Protein AF-A0A952REY8-F1 (afdb_monomer_lite)

Foldseek 3Di:
DLCQLQDPDPVSNVVVLVVLVVDDLVVLVVVLVVLLVQLVVLLVVLQVCQVVVHDNVSSLSSNLSSLLSLLSSDDPSSLVSLQVQCVDPRLSSLLSLLQSLLAPPGPSSVVSLLVQCPPPSNVLSSLNSCLSPPELVCLVVLLVSLVVDLVSVLSNLQSQLVSLLPYDQVSLAVSLVSLVVLCVPPSRNLSSLLNCLVRVLSHPCQLVVLLVQCPDLALSVLSSLLNCLRNHPDDLVVSLVSNPAQDPSVLVSLCVRLVCQLPPGDPSSVSSSVSNCVSNVPD

Radius of gyration: 22.41 Å; chains: 1; bounding box: 59×36×56 Å

pLDDT: mean 91.71, std 5.59, range [60.34, 98.0]

Sequence (283 aa):
MIDALLGEDAARRKTALDACEALADHERFTLANEIAVIARRTADALAHADEHRGPTTAHAAVLGRAALTLSMLRGEVARSTLIRIAEERSYAVKSALARALRETKTAEGRSVLVYLLSDDDAQADAIVAIGAAPWPEILPSLIEVAEADDRAARLAARPIARCGATAGAAEANAAASFLFEQLDDDAVVIAAADALVRYGAAFPGVEEQARRLVKEDNPKRMAGLCLLAATTAMDAATLRALAGPKRETDERLAHSFLRPLRADGGPKAREAAERTWRALKMA

Secondary structure (DSSP, 8-state):
-HHHHHSS-HHHHHHHHHHHTTS-HHHHHHHHHHHHHHHHHHHHHHHHHHHTT--HHHHHHHHHHHHHHHHHH-SHHHHHHHHHHHTSS-HHHHHHHHHHTTT--SHHHHHHHHHHHT-TTTHHHHHHHHHHS--GGGHHHHHHHHHH-HHHHHHHHHHHHHHHHHH-HHHHHHHHHHHHHTTS-TTTHHHHHHHHHHHGGGSTTHHHHHHHHTT-SSHHHHHHHHHHHHHS---HHHHHHHH-SPPHHHHHHHHHHHHHHHHHS-HHHHHHHHHHHHHTT--

Structure (mmCIF, N/CA/C/O backbone):
data_AF-A0A952REY8-F1
#
_entry.id   AF-A0A952REY8-F1
#
loop_
_atom_site.group_PDB
_atom_site.id
_atom_site.type_symbol
_atom_site.label_atom_id
_atom_site.label_alt_id
_atom_site.label_comp_id
_atom_site.label_asym_id
_atom_site.label_entity_id
_atom_site.label_seq_id
_atom_site.pdbx_PDB_ins_code
_atom_site.Cartn_x
_atom_site.Cartn_y
_atom_site.Cartn_z
_atom_site.occupancy
_atom_site.B_iso_or_equiv
_atom_site.auth_seq_id
_atom_site.auth_comp_id
_atom_site.auth_asym_id
_atom_site.auth_atom_id
_atom_site.pdbx_PDB_model_num
ATOM 1 N N . MET A 1 1 ? 13.712 -8.945 -28.405 1.00 88.81 1 MET A N 1
ATOM 2 C CA . MET A 1 1 ? 13.468 -8.979 -26.942 1.00 88.81 1 MET A CA 1
ATOM 3 C C . MET A 1 1 ? 12.784 -7.704 -26.462 1.00 88.81 1 MET A C 1
ATOM 5 O O . MET A 1 1 ? 11.732 -7.814 -25.849 1.00 88.81 1 MET A O 1
ATOM 9 N N . ILE A 1 2 ? 13.295 -6.517 -26.808 1.00 93.69 2 ILE A N 1
ATOM 10 C CA . ILE A 1 2 ? 12.675 -5.221 -26.466 1.00 93.69 2 ILE A CA 1
ATOM 11 C C . ILE A 1 2 ? 11.191 -5.144 -26.847 1.00 93.69 2 ILE A C 1
ATOM 13 O O . ILE A 1 2 ? 10.375 -4.825 -25.990 1.00 93.69 2 ILE A O 1
ATOM 17 N N . ASP A 1 3 ? 10.814 -5.526 -28.070 1.00 93.88 3 ASP A N 1
ATOM 18 C CA . ASP A 1 3 ? 9.404 -5.488 -28.501 1.00 93.88 3 ASP A CA 1
ATOM 19 C C . ASP A 1 3 ? 8.484 -6.365 -27.642 1.00 93.88 3 ASP A C 1
ATOM 21 O O . ASP A 1 3 ? 7.314 -6.053 -27.448 1.00 93.88 3 ASP A O 1
ATOM 25 N N . ALA A 1 4 ? 9.009 -7.469 -27.102 1.00 93.69 4 ALA A N 1
ATOM 26 C CA . ALA A 1 4 ? 8.263 -8.326 -26.187 1.00 93.69 4 ALA A CA 1
ATOM 27 C C . ALA A 1 4 ? 8.127 -7.679 -24.799 1.00 93.69 4 ALA A C 1
ATOM 29 O O . ALA A 1 4 ? 7.057 -7.741 -24.201 1.00 93.69 4 ALA A O 1
ATOM 30 N N . LEU A 1 5 ? 9.187 -7.027 -24.310 1.00 93.44 5 LEU A N 1
ATOM 31 C CA . LEU A 1 5 ? 9.208 -6.334 -23.016 1.00 93.44 5 LEU A CA 1
ATOM 32 C C . LEU A 1 5 ? 8.300 -5.097 -23.005 1.00 93.44 5 LEU A C 1
ATOM 34 O O . LEU A 1 5 ? 7.608 -4.832 -22.023 1.00 93.44 5 LEU A O 1
ATOM 38 N N . LEU A 1 6 ? 8.275 -4.354 -24.110 1.00 94.38 6 LEU A N 1
ATOM 39 C CA . LEU A 1 6 ? 7.516 -3.111 -24.248 1.00 94.38 6 LEU A CA 1
ATOM 40 C C . LEU A 1 6 ? 6.167 -3.299 -24.952 1.00 94.38 6 LEU A C 1
ATOM 42 O O . LEU A 1 6 ? 5.394 -2.349 -25.047 1.00 94.38 6 LEU A O 1
ATOM 46 N N . GLY A 1 7 ? 5.864 -4.511 -25.416 1.00 91.94 7 GLY A N 1
ATOM 47 C CA . GLY A 1 7 ? 4.613 -4.862 -26.082 1.00 91.94 7 GLY A CA 1
ATOM 48 C C . GLY A 1 7 ? 3.404 -4.884 -25.143 1.00 91.94 7 GLY A C 1
ATOM 49 O O . GLY A 1 7 ? 3.522 -4.851 -23.912 1.00 91.9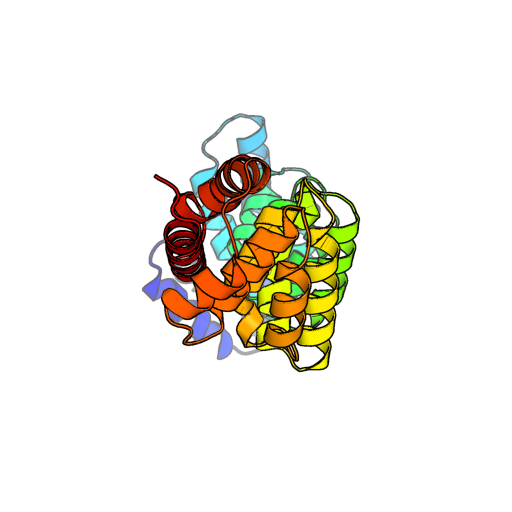4 7 GLY A O 1
ATOM 50 N N . GLU A 1 8 ? 2.202 -4.870 -25.720 1.00 91.81 8 GLU A N 1
ATOM 51 C CA . GLU A 1 8 ? 0.935 -4.867 -24.964 1.00 91.81 8 GLU A CA 1
ATOM 52 C C . GLU A 1 8 ? 0.618 -6.237 -24.358 1.00 91.81 8 GLU A C 1
ATOM 54 O O . GLU A 1 8 ? 0.107 -6.315 -23.240 1.00 91.81 8 GLU A O 1
ATOM 59 N N . ASP A 1 9 ? 1.027 -7.310 -25.037 1.00 94.44 9 ASP A N 1
ATOM 60 C CA . ASP A 1 9 ? 0.825 -8.689 -24.598 1.00 94.44 9 ASP A CA 1
ATOM 61 C C . ASP A 1 9 ? 1.519 -8.961 -23.252 1.00 94.44 9 ASP A C 1
ATOM 63 O O . ASP A 1 9 ? 2.747 -9.037 -23.145 1.00 94.44 9 ASP A O 1
ATOM 67 N N . ALA A 1 10 ? 0.706 -9.106 -22.203 1.00 90.19 10 ALA A N 1
ATOM 68 C CA . ALA A 1 10 ? 1.173 -9.331 -20.844 1.00 90.19 10 ALA A CA 1
ATOM 69 C C . ALA A 1 10 ? 1.842 -10.695 -20.648 1.00 90.19 10 ALA A C 1
ATOM 71 O O . ALA A 1 10 ? 2.800 -10.785 -19.877 1.00 90.19 10 ALA A O 1
ATOM 72 N N . ALA A 1 11 ? 1.376 -11.737 -21.342 1.00 92.62 11 ALA A N 1
ATOM 73 C CA . ALA A 1 11 ? 1.957 -13.070 -21.239 1.00 92.62 11 ALA A CA 1
ATOM 74 C C . ALA A 1 11 ? 3.344 -13.081 -21.884 1.00 92.62 11 ALA A C 1
ATOM 76 O O . ALA A 1 11 ? 4.320 -13.485 -21.251 1.00 92.62 11 ALA A O 1
ATOM 77 N N . ARG A 1 12 ? 3.451 -12.525 -23.096 1.00 94.69 12 ARG A N 1
ATOM 78 C CA . ARG A 1 12 ? 4.728 -12.401 -23.805 1.00 94.69 12 ARG A CA 1
ATOM 79 C C . ARG A 1 12 ? 5.728 -11.535 -23.040 1.00 94.69 12 ARG A C 1
ATOM 81 O O . ARG A 1 12 ? 6.907 -11.881 -22.976 1.00 94.69 12 ARG A O 1
ATOM 88 N N . ARG A 1 13 ? 5.263 -10.442 -22.429 1.00 92.94 13 ARG A N 1
ATOM 89 C CA . ARG A 1 13 ? 6.095 -9.578 -21.585 1.00 92.94 13 ARG A CA 1
ATOM 90 C C . ARG A 1 13 ? 6.604 -10.310 -20.351 1.00 92.94 13 ARG A C 1
ATOM 92 O O . ARG A 1 13 ? 7.791 -10.225 -20.067 1.00 92.94 13 ARG A O 1
ATOM 99 N N . LYS A 1 14 ? 5.743 -11.052 -19.650 1.00 90.88 14 LYS A N 1
ATOM 100 C CA . LYS A 1 14 ? 6.154 -11.858 -18.494 1.00 90.88 14 LYS A CA 1
ATOM 101 C C . LYS A 1 14 ? 7.234 -12.869 -18.884 1.00 90.88 14 LYS A C 1
ATOM 103 O O . LYS A 1 14 ? 8.287 -12.881 -18.266 1.00 90.88 14 LYS A O 1
ATOM 108 N N . THR A 1 15 ? 7.027 -13.628 -19.962 1.00 93.81 15 THR A N 1
ATOM 109 C CA . THR A 1 15 ? 8.034 -14.577 -20.464 1.00 93.81 15 THR A CA 1
ATOM 110 C C . THR A 1 15 ? 9.357 -13.892 -20.813 1.00 93.81 15 THR A C 1
ATOM 112 O O . THR A 1 15 ? 10.420 -14.433 -20.524 1.00 93.81 15 THR A O 1
ATOM 115 N N . ALA A 1 16 ? 9.315 -12.700 -21.416 1.00 93.94 16 ALA A N 1
ATOM 116 C CA . ALA A 1 16 ? 10.526 -11.942 -21.720 1.00 93.94 16 ALA A CA 1
ATOM 117 C C . ALA A 1 16 ? 11.238 -11.434 -20.454 1.00 93.94 16 ALA A C 1
ATOM 119 O O . ALA A 1 16 ? 12.462 -11.456 -20.412 1.00 93.94 16 ALA A O 1
ATOM 120 N N . LEU A 1 17 ? 10.492 -11.010 -19.428 1.00 89.81 17 LEU A N 1
ATOM 121 C CA . LEU A 1 17 ? 11.053 -10.597 -18.138 1.00 89.81 17 LEU A CA 1
ATOM 122 C C . LEU A 1 17 ? 11.696 -11.773 -17.395 1.00 89.81 17 LEU A C 1
ATOM 124 O O . LEU A 1 17 ? 12.800 -11.618 -16.883 1.00 89.81 17 LEU A O 1
ATOM 128 N N . ASP A 1 18 ? 11.054 -12.942 -17.395 1.00 90.56 18 ASP A N 1
ATOM 129 C CA . ASP A 1 18 ? 11.613 -14.163 -16.802 1.00 90.56 18 ASP A CA 1
ATOM 130 C C . ASP A 1 18 ? 12.908 -14.574 -17.536 1.00 90.56 18 ASP A C 1
ATOM 132 O O . ASP A 1 18 ? 13.903 -14.941 -16.915 1.00 90.56 18 ASP A O 1
ATOM 136 N N . ALA A 1 19 ? 12.946 -14.434 -18.868 1.00 92.44 19 ALA A N 1
ATOM 137 C CA . ALA A 1 19 ? 14.146 -14.702 -19.663 1.00 92.44 19 ALA A CA 1
ATOM 138 C C . ALA A 1 19 ? 15.305 -13.730 -19.368 1.00 92.44 19 ALA A C 1
ATOM 140 O O . ALA A 1 19 ? 16.466 -14.124 -19.483 1.00 92.44 19 ALA A O 1
ATOM 141 N N . CYS A 1 20 ? 15.021 -12.488 -18.953 1.00 89.31 20 CYS A N 1
ATOM 142 C CA . CYS A 1 20 ? 16.060 -11.527 -18.576 1.00 89.31 20 CYS A CA 1
ATOM 143 C C . CYS A 1 20 ? 16.893 -11.991 -17.373 1.00 89.31 20 CYS A C 1
ATOM 145 O O . CYS A 1 20 ? 18.053 -11.599 -17.270 1.00 89.31 20 CYS A O 1
ATOM 147 N N . GLU A 1 21 ? 16.343 -12.821 -16.479 1.00 85.56 21 GLU A N 1
ATOM 148 C CA . GLU A 1 21 ? 17.087 -13.355 -15.328 1.00 85.56 21 GLU A CA 1
ATOM 149 C C . GLU A 1 21 ? 18.187 -14.344 -15.743 1.00 85.56 21 GLU A C 1
ATOM 151 O O . GLU A 1 21 ? 19.169 -14.504 -15.020 1.00 85.56 21 GLU A O 1
ATOM 156 N N . ALA A 1 22 ? 18.051 -14.974 -16.915 1.00 89.94 22 ALA A N 1
ATOM 157 C CA . ALA A 1 22 ? 19.012 -15.940 -17.446 1.00 89.94 22 ALA A CA 1
ATOM 158 C C . ALA A 1 22 ? 20.110 -15.309 -18.326 1.00 89.94 22 ALA A C 1
ATOM 160 O O . ALA A 1 22 ? 21.019 -16.013 -18.761 1.00 89.94 22 ALA A O 1
ATOM 161 N N . LEU A 1 23 ? 20.025 -14.006 -18.612 1.00 90.88 23 LEU A N 1
ATOM 162 C CA . LEU A 1 23 ? 20.994 -13.296 -19.448 1.00 90.88 23 LEU A CA 1
ATOM 163 C C . LEU A 1 23 ? 22.334 -13.102 -18.731 1.00 90.88 23 LEU A C 1
ATOM 165 O O . LEU A 1 23 ? 22.384 -12.805 -17.531 1.00 90.88 23 LEU A O 1
ATOM 169 N N . ALA A 1 24 ? 23.424 -13.160 -19.496 1.00 92.75 24 ALA A N 1
ATOM 170 C CA . ALA A 1 24 ? 24.740 -12.803 -18.986 1.00 92.75 24 ALA A CA 1
ATOM 171 C C . ALA A 1 24 ? 24.805 -11.306 -18.628 1.00 92.75 24 ALA A C 1
ATOM 173 O O . ALA A 1 24 ? 24.099 -10.475 -19.201 1.00 92.75 24 ALA A O 1
ATOM 174 N N . ASP A 1 25 ? 25.692 -10.932 -17.704 1.00 90.06 25 ASP A N 1
ATOM 175 C CA . ASP A 1 25 ? 25.771 -9.561 -17.169 1.00 90.06 25 ASP A CA 1
ATOM 176 C C . ASP A 1 25 ? 25.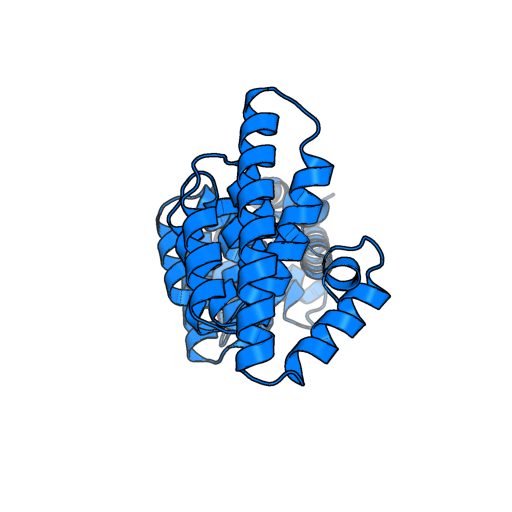953 -8.493 -18.256 1.00 90.06 25 ASP A C 1
ATOM 178 O O . ASP A 1 25 ? 25.306 -7.447 -18.222 1.00 90.06 25 ASP A O 1
ATOM 182 N N . HIS A 1 26 ? 26.788 -8.773 -19.258 1.00 91.06 26 HIS A N 1
ATOM 183 C CA . HIS A 1 26 ? 27.022 -7.859 -20.376 1.00 91.06 26 HIS A CA 1
ATOM 184 C C . HIS A 1 26 ? 25.786 -7.705 -21.281 1.00 91.06 26 HIS A C 1
ATOM 186 O O . HIS A 1 26 ? 25.525 -6.613 -21.781 1.00 91.06 26 HIS A O 1
ATOM 192 N N . GLU A 1 27 ? 24.987 -8.760 -21.458 1.00 92.50 27 GLU A N 1
ATOM 193 C CA . GLU A 1 27 ? 23.733 -8.712 -22.219 1.00 92.50 27 GLU A CA 1
ATOM 194 C C . GLU A 1 27 ? 22.662 -7.933 -21.451 1.00 92.50 27 GLU A C 1
ATOM 196 O O . GLU A 1 27 ? 21.974 -7.090 -22.031 1.00 92.50 27 GLU A O 1
ATOM 201 N N . ARG A 1 28 ? 22.567 -8.149 -20.130 1.00 91.31 28 ARG A N 1
ATOM 202 C CA . ARG A 1 28 ? 21.684 -7.369 -19.246 1.00 91.31 28 ARG A CA 1
ATOM 203 C C . ARG A 1 28 ? 22.051 -5.894 -19.257 1.00 91.31 28 ARG A C 1
ATOM 205 O O . ARG A 1 28 ? 21.162 -5.051 -19.336 1.00 91.31 28 ARG A O 1
ATOM 212 N N . PHE A 1 29 ? 23.343 -5.577 -19.226 1.00 91.50 29 PHE A N 1
ATOM 213 C CA . PHE A 1 29 ? 23.832 -4.206 -19.311 1.00 91.50 29 PHE A CA 1
ATOM 214 C C . PHE A 1 29 ? 23.467 -3.544 -20.647 1.00 91.50 29 PHE A C 1
ATOM 216 O O . PHE A 1 29 ? 22.946 -2.427 -20.657 1.00 91.50 29 PHE A O 1
ATOM 223 N N . THR A 1 30 ? 23.691 -4.225 -21.774 1.00 94.38 30 THR A N 1
ATOM 224 C CA . THR A 1 30 ? 23.310 -3.717 -23.103 1.00 94.38 30 THR A CA 1
ATOM 225 C C . THR A 1 30 ? 21.805 -3.471 -23.180 1.00 94.38 30 THR A C 1
ATOM 227 O O . THR A 1 30 ? 21.379 -2.366 -23.515 1.00 94.38 30 THR A O 1
ATOM 230 N N . LEU A 1 31 ? 20.995 -4.445 -22.758 1.00 94.94 31 LEU A N 1
ATOM 231 C CA . LEU A 1 31 ? 19.540 -4.312 -22.736 1.00 94.94 31 LEU A CA 1
ATOM 232 C C . LEU A 1 31 ? 19.076 -3.174 -21.816 1.00 94.94 31 LEU A C 1
ATOM 234 O O . LEU A 1 31 ? 18.185 -2.410 -22.181 1.00 94.94 31 LEU A O 1
ATOM 238 N N . ALA A 1 32 ? 19.691 -3.018 -20.640 1.00 94.44 32 ALA A N 1
ATOM 239 C CA . ALA A 1 32 ? 19.371 -1.936 -19.714 1.00 94.44 32 ALA A CA 1
ATOM 240 C C . ALA A 1 32 ? 19.640 -0.563 -20.337 1.00 94.44 32 ALA A C 1
ATOM 242 O O . ALA A 1 32 ? 18.818 0.336 -20.181 1.00 94.44 32 ALA A O 1
ATOM 243 N N . ASN A 1 33 ? 20.736 -0.398 -21.084 1.00 95.62 33 ASN A N 1
ATOM 244 C CA . ASN A 1 33 ? 21.025 0.848 -21.796 1.00 95.62 33 ASN A CA 1
ATOM 245 C C . ASN A 1 33 ? 19.982 1.153 -22.877 1.00 95.62 33 ASN A C 1
ATOM 247 O O . ASN A 1 33 ? 19.512 2.290 -22.974 1.00 95.62 33 ASN A O 1
ATOM 251 N N . GLU A 1 34 ? 19.587 0.152 -23.662 1.00 96.81 34 GLU A N 1
ATOM 252 C CA . GLU A 1 34 ? 18.585 0.319 -24.718 1.00 96.81 34 GLU A CA 1
ATOM 253 C C . GLU A 1 34 ? 17.212 0.685 -24.137 1.00 96.81 34 GLU A C 1
ATOM 255 O O . GLU A 1 34 ? 16.603 1.679 -24.545 1.00 96.81 34 GLU A O 1
ATOM 260 N N . ILE A 1 35 ? 16.756 -0.044 -23.112 1.00 96.94 35 ILE A N 1
ATOM 261 C CA . ILE A 1 35 ? 15.507 0.269 -22.407 1.00 96.94 35 ILE A CA 1
ATOM 262 C C . ILE A 1 35 ? 15.596 1.645 -21.735 1.00 96.94 35 ILE A C 1
ATOM 264 O O . ILE A 1 35 ? 14.626 2.399 -21.760 1.00 96.94 35 ILE A O 1
ATOM 268 N N . ALA A 1 36 ? 16.752 2.020 -21.185 1.00 96.25 36 ALA A N 1
ATOM 269 C CA . ALA A 1 36 ? 16.951 3.316 -20.549 1.00 96.25 36 ALA A CA 1
ATOM 270 C C . ALA A 1 36 ? 16.808 4.484 -21.538 1.00 96.25 36 ALA A C 1
ATOM 272 O O . ALA A 1 36 ? 16.239 5.518 -21.187 1.00 96.25 36 ALA A O 1
ATOM 273 N N . VAL A 1 37 ? 17.283 4.336 -22.779 1.00 97.25 37 VAL A N 1
ATOM 274 C CA . VAL A 1 37 ? 17.064 5.337 -23.839 1.00 97.25 37 VAL A CA 1
ATOM 275 C C . VAL A 1 37 ? 15.574 5.483 -24.148 1.00 97.25 37 VAL A C 1
ATOM 277 O O . VAL A 1 37 ? 15.085 6.608 -24.258 1.00 97.25 37 VAL A O 1
ATOM 280 N N . ILE A 1 38 ? 14.849 4.367 -24.254 1.00 97.00 38 ILE A N 1
ATOM 281 C CA . ILE A 1 38 ? 13.410 4.375 -24.543 1.00 97.00 38 ILE A CA 1
ATOM 282 C C . ILE A 1 38 ? 12.622 4.997 -23.386 1.00 97.00 38 ILE A C 1
ATOM 284 O O . ILE A 1 38 ? 11.761 5.843 -23.625 1.00 97.00 38 ILE A O 1
ATOM 288 N N . ALA A 1 39 ? 12.940 4.624 -22.144 1.00 96.81 39 ALA A N 1
ATOM 289 C CA . ALA A 1 39 ? 12.279 5.135 -20.949 1.00 96.81 39 ALA A CA 1
ATOM 290 C C . ALA A 1 39 ? 12.372 6.663 -20.873 1.00 96.81 39 ALA A C 1
ATOM 292 O O . ALA A 1 39 ? 11.352 7.323 -20.715 1.00 96.81 39 ALA A O 1
ATOM 293 N N . ARG A 1 40 ? 13.566 7.230 -21.085 1.00 97.00 40 ARG A N 1
ATOM 294 C CA . ARG A 1 40 ? 13.774 8.687 -21.055 1.00 97.00 40 ARG A CA 1
ATOM 295 C C . ARG A 1 40 ? 13.027 9.415 -22.156 1.00 97.00 40 ARG A C 1
ATOM 297 O O . ARG A 1 40 ? 12.251 10.305 -21.861 1.00 97.00 40 ARG A O 1
ATOM 304 N N . ARG A 1 41 ? 13.163 8.964 -23.408 1.00 96.62 41 ARG A N 1
ATOM 305 C CA . ARG A 1 41 ? 12.424 9.565 -24.533 1.00 96.62 41 ARG A CA 1
ATOM 306 C C . ARG A 1 41 ? 10.913 9.530 -24.312 1.00 96.62 41 ARG A C 1
ATOM 308 O O . ARG A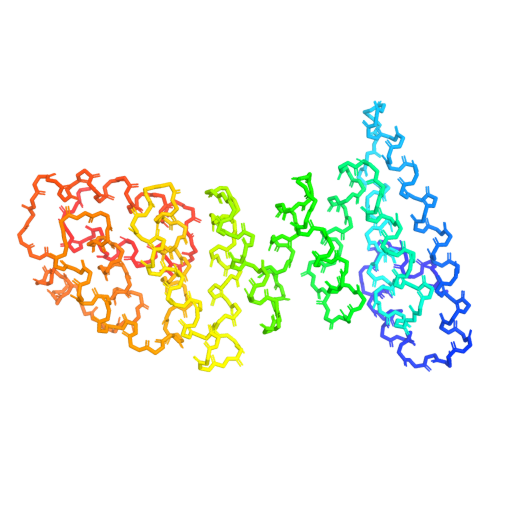 1 41 ? 10.205 10.447 -24.709 1.00 96.62 41 ARG A O 1
ATOM 315 N N . THR A 1 42 ? 10.418 8.456 -23.699 1.00 96.06 42 THR A N 1
ATOM 316 C CA . THR A 1 42 ? 8.993 8.319 -23.389 1.00 96.06 42 THR A CA 1
ATOM 317 C C . THR A 1 42 ? 8.581 9.217 -22.225 1.00 96.06 42 THR A C 1
ATOM 319 O O . THR A 1 42 ? 7.487 9.768 -22.270 1.00 96.06 42 THR A O 1
ATOM 322 N N . ALA A 1 43 ? 9.438 9.388 -21.214 1.00 95.69 43 ALA A N 1
ATOM 323 C CA . ALA A 1 43 ? 9.223 10.341 -20.130 1.00 95.69 43 ALA A CA 1
ATOM 324 C C . ALA A 1 43 ? 9.173 11.782 -20.661 1.00 95.69 43 ALA A C 1
ATOM 326 O O . ALA A 1 43 ? 8.208 12.481 -20.371 1.00 95.69 43 ALA A O 1
ATOM 327 N N . ASP A 1 44 ? 10.111 12.175 -21.528 1.00 94.81 44 ASP A N 1
ATOM 328 C CA . ASP A 1 44 ? 10.129 13.496 -22.172 1.00 94.81 44 ASP A CA 1
ATOM 329 C C . ASP A 1 44 ? 8.848 13.734 -22.990 1.00 94.81 44 ASP A C 1
ATOM 331 O O . ASP A 1 44 ? 8.196 14.771 -22.877 1.00 94.81 44 ASP A O 1
ATOM 335 N N . ALA A 1 45 ? 8.444 12.743 -23.795 1.00 93.62 45 ALA A N 1
ATOM 336 C CA . ALA A 1 45 ? 7.219 12.818 -24.589 1.00 93.62 45 ALA A CA 1
ATOM 337 C C . ALA A 1 45 ? 5.960 12.896 -23.712 1.00 93.62 45 ALA A C 1
ATOM 339 O O . ALA A 1 45 ? 5.024 13.622 -24.043 1.00 93.62 45 ALA A O 1
ATOM 340 N N . LEU A 1 46 ? 5.934 12.168 -22.592 1.00 94.00 46 LEU A N 1
ATOM 341 C CA . LEU A 1 46 ? 4.839 12.215 -21.628 1.00 94.00 46 LEU A CA 1
ATOM 342 C C . LEU A 1 46 ? 4.764 13.577 -20.936 1.00 94.00 46 LEU A C 1
ATOM 344 O O . LEU A 1 46 ? 3.673 14.131 -20.857 1.00 94.00 46 LEU A O 1
ATOM 348 N N . ALA A 1 47 ? 5.896 14.122 -20.487 1.00 92.56 47 ALA A N 1
ATOM 349 C CA . ALA A 1 47 ? 5.966 15.448 -19.884 1.00 92.56 47 ALA A CA 1
ATOM 350 C C . ALA A 1 47 ? 5.464 16.522 -20.859 1.00 92.56 47 ALA A C 1
ATOM 352 O O . ALA A 1 47 ? 4.607 17.331 -20.512 1.00 92.56 47 ALA A O 1
ATOM 353 N N . HIS A 1 48 ? 5.906 16.462 -22.117 1.00 91.56 48 HIS A N 1
ATOM 354 C CA . HIS A 1 48 ? 5.437 17.382 -23.147 1.00 91.56 48 HIS A CA 1
ATOM 355 C C . HIS A 1 48 ? 3.933 17.228 -23.431 1.00 91.56 48 HIS A C 1
ATOM 357 O O . HIS A 1 48 ? 3.217 18.220 -23.565 1.00 91.56 48 HIS A O 1
ATOM 363 N N . ALA A 1 49 ? 3.424 15.994 -23.499 1.00 89.00 49 ALA A N 1
ATOM 364 C CA . ALA A 1 49 ? 1.999 15.742 -23.701 1.00 89.00 49 ALA A CA 1
ATOM 365 C C . ALA A 1 49 ? 1.145 16.239 -22.523 1.00 89.00 49 ALA A C 1
ATOM 367 O O . ALA A 1 49 ? 0.057 16.758 -22.755 1.00 89.00 49 ALA A O 1
ATOM 368 N N . ASP A 1 50 ? 1.627 16.108 -21.287 1.00 85.50 50 ASP A N 1
ATOM 369 C CA . ASP A 1 50 ? 0.962 16.591 -20.071 1.00 85.50 50 ASP A CA 1
ATOM 370 C C . ASP A 1 50 ? 0.772 18.118 -20.110 1.00 85.50 50 ASP A C 1
ATOM 372 O O . ASP A 1 50 ? -0.347 18.616 -19.968 1.0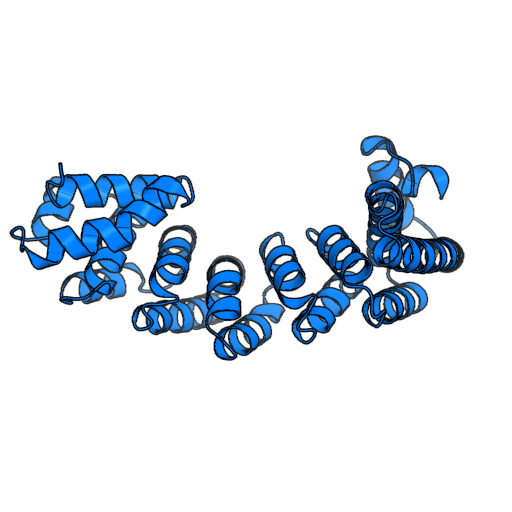0 85.50 50 ASP A O 1
ATOM 376 N N . GLU A 1 51 ? 1.830 18.856 -20.458 1.00 82.94 51 GLU A N 1
ATOM 377 C CA . GLU A 1 51 ? 1.794 20.318 -20.623 1.00 82.94 51 GLU A CA 1
ATOM 378 C C . GLU A 1 51 ? 0.793 20.775 -21.699 1.00 82.94 51 GLU A C 1
ATOM 380 O O . GLU A 1 51 ? 0.136 21.808 -21.555 1.00 82.94 51 GLU A O 1
ATOM 385 N N . HIS A 1 52 ? 0.638 19.990 -22.768 1.00 79.44 52 HIS A N 1
ATOM 386 C CA . HIS A 1 52 ? -0.178 20.341 -23.936 1.00 79.44 52 HIS A CA 1
ATOM 387 C C . HIS A 1 52 ? -1.543 19.632 -23.967 1.00 79.44 52 HIS A C 1
ATOM 389 O O . HIS A 1 52 ? -2.250 19.706 -24.973 1.00 79.44 52 HIS A O 1
ATOM 395 N N . ARG A 1 53 ? -1.935 18.947 -22.879 1.00 79.19 53 ARG A N 1
ATOM 396 C CA . ARG A 1 53 ? -3.168 18.133 -22.779 1.00 79.19 53 ARG A CA 1
ATOM 397 C C . ARG A 1 53 ? -3.322 17.097 -23.908 1.00 79.19 53 ARG A C 1
ATOM 399 O O . ARG A 1 53 ? -4.432 16.817 -24.363 1.00 79.19 53 ARG A O 1
ATOM 406 N N . GLY A 1 54 ? -2.207 16.541 -24.373 1.00 64.56 54 GLY A N 1
ATOM 407 C CA . GLY A 1 54 ? -2.152 15.465 -25.360 1.00 64.56 54 GLY A CA 1
ATOM 408 C C . GLY A 1 54 ? -2.511 14.087 -24.778 1.00 64.56 54 GLY A C 1
ATOM 409 O O . GLY A 1 54 ? -2.788 13.954 -23.585 1.00 64.56 54 GLY A O 1
ATOM 410 N N . PRO A 1 55 ? -2.511 13.022 -25.603 1.00 60.34 55 PRO A N 1
ATOM 411 C CA . PRO A 1 55 ? -2.810 11.669 -25.141 1.00 60.34 55 PRO A CA 1
ATOM 412 C C . PRO A 1 55 ? -1.678 11.114 -24.257 1.00 60.34 55 PRO A C 1
ATOM 414 O O . PRO A 1 55 ? -0.677 10.590 -24.743 1.00 60.34 55 PRO A O 1
ATOM 417 N N . THR A 1 56 ? -1.850 11.188 -22.938 1.00 78.75 56 THR A N 1
ATOM 418 C CA . THR A 1 56 ? -0.849 10.753 -21.944 1.00 78.75 56 THR A CA 1
ATOM 419 C C . THR A 1 56 ? -0.838 9.240 -21.698 1.00 78.75 56 THR A C 1
ATOM 421 O O . THR A 1 56 ? 0.171 8.686 -21.264 1.00 78.75 56 THR A O 1
ATOM 424 N N . THR A 1 57 ? -1.925 8.529 -22.010 1.00 83.12 57 THR A N 1
ATOM 425 C CA . THR A 1 57 ? -2.105 7.111 -21.642 1.00 83.12 57 THR A CA 1
ATOM 426 C C . THR A 1 57 ? -1.151 6.160 -22.366 1.00 83.12 57 THR A C 1
ATOM 428 O O . THR A 1 57 ? -0.609 5.249 -21.741 1.00 83.12 57 THR A O 1
ATOM 431 N N . ALA A 1 58 ? -0.896 6.376 -23.660 1.00 87.81 58 ALA A N 1
ATOM 432 C CA . ALA A 1 58 ? 0.009 5.532 -24.440 1.00 87.81 58 ALA A CA 1
ATOM 433 C C . ALA A 1 58 ? 1.469 5.695 -23.986 1.00 87.81 58 ALA A C 1
ATOM 435 O O . ALA A 1 58 ? 2.161 4.701 -23.743 1.00 87.81 58 ALA A O 1
ATOM 436 N N . HIS A 1 59 ? 1.919 6.941 -23.798 1.00 92.06 59 HIS A N 1
ATOM 437 C CA . HIS A 1 59 ? 3.259 7.230 -23.288 1.00 92.06 59 HIS A CA 1
ATOM 438 C C . HIS A 1 59 ? 3.437 6.706 -21.860 1.00 92.06 59 HIS A C 1
ATOM 440 O O . HIS A 1 59 ? 4.423 6.026 -21.586 1.00 92.06 59 HIS A O 1
ATOM 446 N N . ALA A 1 60 ? 2.449 6.897 -20.980 1.00 92.12 60 ALA A N 1
ATOM 447 C CA . ALA A 1 60 ? 2.475 6.338 -19.630 1.00 92.12 60 ALA A CA 1
ATOM 448 C C . ALA A 1 60 ? 2.562 4.801 -19.630 1.00 92.12 60 ALA A C 1
ATOM 450 O O . ALA A 1 60 ? 3.311 4.228 -18.841 1.00 92.12 60 ALA A O 1
ATOM 451 N N . ALA A 1 61 ? 1.861 4.114 -20.540 1.00 93.12 61 ALA A N 1
ATOM 452 C CA . ALA A 1 61 ? 1.921 2.656 -20.644 1.00 93.12 61 ALA A CA 1
ATOM 453 C C . ALA A 1 61 ? 3.290 2.149 -21.133 1.00 93.12 61 ALA A C 1
ATOM 455 O O . ALA A 1 61 ? 3.797 1.139 -20.638 1.00 93.12 61 ALA A O 1
ATOM 456 N N . VAL A 1 62 ? 3.904 2.813 -22.118 1.00 95.31 62 VAL A N 1
ATOM 457 C CA . VAL A 1 62 ? 5.263 2.469 -22.580 1.00 95.31 62 VAL A CA 1
ATOM 458 C C . VAL A 1 62 ? 6.292 2.764 -21.489 1.00 95.31 62 VAL A C 1
ATOM 460 O O . VAL A 1 62 ? 7.103 1.891 -21.180 1.00 95.31 62 VAL A O 1
ATOM 463 N N . LEU A 1 63 ? 6.208 3.936 -20.852 1.00 96.19 63 LEU A N 1
ATOM 464 C CA . LEU A 1 63 ? 7.086 4.316 -19.748 1.00 96.19 63 LEU A CA 1
ATOM 465 C C . LEU A 1 63 ? 6.978 3.313 -18.603 1.00 96.19 63 LEU A C 1
ATOM 467 O O . LEU A 1 63 ? 7.998 2.851 -18.104 1.00 96.19 63 LEU A O 1
ATOM 471 N N . GLY A 1 64 ? 5.761 2.915 -18.230 1.00 93.88 64 GLY A N 1
ATOM 472 C CA . GLY A 1 64 ? 5.566 1.968 -17.142 1.00 93.88 64 GLY A CA 1
ATOM 473 C C . GLY A 1 64 ? 6.165 0.591 -17.432 1.00 93.88 64 GLY A C 1
ATOM 474 O O . GLY A 1 64 ? 6.829 0.008 -16.577 1.00 93.88 64 GLY A O 1
ATOM 475 N N . ARG A 1 65 ? 6.028 0.090 -18.665 1.00 95.19 65 ARG A N 1
ATOM 476 C CA . ARG A 1 65 ? 6.675 -1.167 -19.083 1.00 95.19 65 ARG A CA 1
ATOM 477 C C . ARG A 1 65 ? 8.199 -1.055 -19.080 1.00 95.19 65 ARG A C 1
ATOM 479 O O . ARG A 1 65 ? 8.876 -1.969 -18.606 1.00 95.19 65 ARG A O 1
ATOM 486 N N . ALA A 1 66 ? 8.736 0.063 -19.564 1.00 96.00 66 ALA A N 1
ATOM 487 C CA . ALA A 1 66 ? 10.172 0.313 -19.564 1.00 96.00 66 ALA A CA 1
ATOM 488 C C . ALA A 1 66 ? 10.724 0.419 -18.133 1.00 96.00 66 ALA A C 1
ATOM 490 O O . ALA A 1 66 ? 11.721 -0.226 -17.818 1.00 96.00 66 ALA A O 1
ATOM 491 N N . ALA A 1 67 ? 10.047 1.149 -17.244 1.00 95.50 67 ALA A N 1
ATOM 492 C CA . ALA A 1 67 ? 10.449 1.314 -15.851 1.00 95.50 67 ALA A CA 1
ATOM 493 C C . ALA A 1 67 ? 10.432 -0.009 -15.074 1.00 95.50 67 ALA A C 1
ATOM 495 O O . ALA A 1 67 ? 11.396 -0.330 -14.376 1.00 95.50 67 ALA A O 1
ATOM 496 N N . LEU A 1 68 ? 9.379 -0.815 -15.249 1.00 92.88 68 LEU A N 1
ATOM 497 C CA . LEU A 1 68 ? 9.308 -2.150 -14.658 1.00 92.88 68 LEU A CA 1
ATOM 498 C C . LEU A 1 68 ? 10.470 -3.026 -15.144 1.00 92.88 68 LEU A C 1
ATOM 500 O O . LEU A 1 68 ? 11.156 -3.644 -14.331 1.00 92.88 68 LEU A O 1
ATOM 504 N N . THR A 1 69 ? 10.737 -3.016 -16.452 1.00 93.75 69 THR A N 1
ATOM 505 C CA . THR A 1 69 ? 11.848 -3.766 -17.054 1.00 93.75 69 THR A CA 1
ATOM 506 C C . THR A 1 69 ? 13.197 -3.324 -16.483 1.00 93.75 69 THR A C 1
ATOM 508 O O . THR A 1 69 ? 13.977 -4.168 -16.050 1.00 93.75 69 THR A O 1
ATOM 511 N N . LEU A 1 70 ? 13.463 -2.014 -16.405 1.00 95.00 70 LEU A N 1
ATOM 512 C CA . LEU A 1 70 ? 14.685 -1.480 -15.791 1.00 95.00 70 LEU A CA 1
ATOM 513 C C . LEU A 1 70 ? 14.832 -1.949 -14.343 1.00 95.00 70 LEU A C 1
ATOM 515 O O . LEU A 1 70 ? 15.906 -2.403 -13.959 1.00 95.00 70 LEU A O 1
ATOM 519 N N . SER A 1 71 ? 13.749 -1.920 -13.562 1.00 92.25 71 SER A N 1
ATOM 520 C CA . SER A 1 71 ? 13.791 -2.378 -12.172 1.00 92.25 71 SER A CA 1
ATOM 521 C C . SER A 1 71 ? 14.191 -3.854 -12.049 1.00 92.25 71 SER A C 1
ATOM 523 O O . SER A 1 71 ? 14.781 -4.234 -11.043 1.00 92.25 71 SER A O 1
ATOM 525 N N . MET A 1 72 ? 13.914 -4.681 -13.065 1.00 89.56 72 MET A N 1
ATOM 526 C CA . MET A 1 72 ? 14.232 -6.112 -13.076 1.00 89.56 72 MET A CA 1
ATOM 527 C C . MET A 1 72 ? 15.629 -6.440 -13.607 1.00 89.56 72 MET A C 1
ATOM 529 O O . MET A 1 72 ? 16.176 -7.474 -13.236 1.00 89.56 72 MET A O 1
ATOM 533 N N . LEU A 1 73 ? 16.232 -5.576 -14.429 1.00 88.06 73 LEU A N 1
ATOM 534 C CA . LEU A 1 73 ? 17.554 -5.836 -15.014 1.00 88.06 73 LEU A CA 1
ATOM 535 C C . LEU A 1 73 ? 18.715 -5.705 -14.016 1.00 88.06 73 LEU A C 1
ATOM 537 O O . LEU A 1 73 ? 19.808 -6.183 -14.317 1.00 88.06 73 LEU A O 1
ATOM 541 N N . ARG A 1 74 ? 18.457 -5.143 -12.823 1.00 75.00 74 ARG A N 1
ATOM 542 C CA . ARG A 1 74 ? 19.357 -5.104 -11.653 1.00 75.00 74 ARG A CA 1
ATOM 543 C C . ARG A 1 74 ? 20.773 -4.639 -11.997 1.00 75.00 74 ARG A C 1
ATOM 545 O O . ARG A 1 74 ? 21.709 -5.434 -12.076 1.00 75.00 74 ARG A O 1
ATOM 552 N N . GLY A 1 75 ? 20.920 -3.336 -12.221 1.00 81.56 75 GLY A N 1
ATOM 553 C CA . GLY A 1 75 ? 22.202 -2.722 -12.548 1.00 81.56 75 GLY A CA 1
ATOM 554 C C . GLY A 1 75 ? 22.204 -1.214 -12.329 1.00 81.56 75 GLY A C 1
ATOM 555 O O . GLY A 1 75 ? 21.154 -0.568 -12.300 1.00 81.56 75 GLY A O 1
ATOM 556 N N . GLU A 1 76 ? 23.402 -0.644 -12.211 1.00 86.44 76 GLU A N 1
ATOM 557 C CA . GLU A 1 76 ? 23.603 0.782 -11.926 1.00 86.44 76 GLU A CA 1
ATOM 558 C C . GLU A 1 76 ? 22.937 1.686 -12.972 1.00 86.44 76 GLU A C 1
ATOM 560 O O . GLU A 1 76 ? 22.225 2.619 -12.615 1.00 86.44 76 GLU A O 1
ATOM 565 N N . VAL A 1 77 ? 23.065 1.356 -14.264 1.00 90.25 77 VAL A N 1
ATOM 566 C CA . VAL A 1 77 ? 22.404 2.090 -15.360 1.00 90.25 77 VAL A CA 1
ATOM 567 C C . VAL A 1 77 ? 20.892 2.154 -15.164 1.00 90.25 77 VAL A C 1
ATOM 569 O O . VAL A 1 77 ? 20.274 3.193 -15.414 1.00 90.25 77 VAL A O 1
ATOM 572 N N . ALA A 1 78 ? 20.293 1.049 -14.717 1.00 89.69 78 ALA A N 1
ATOM 573 C CA . ALA A 1 78 ? 18.859 0.955 -14.526 1.00 89.69 78 ALA A CA 1
ATOM 574 C C . ALA A 1 78 ? 18.411 1.819 -13.345 1.00 89.69 78 ALA A C 1
ATOM 576 O O . ALA A 1 78 ? 17.519 2.652 -13.506 1.00 89.69 78 ALA A O 1
ATOM 577 N N . ARG A 1 79 ? 19.096 1.702 -12.198 1.00 90.81 79 ARG A N 1
ATOM 578 C CA . ARG A 1 79 ? 18.842 2.530 -11.011 1.00 90.81 79 ARG A CA 1
ATOM 579 C C . ARG A 1 79 ? 18.996 4.019 -11.320 1.00 90.81 79 ARG A C 1
ATOM 581 O O . ARG A 1 79 ? 18.062 4.780 -11.094 1.00 90.81 79 ARG A O 1
ATOM 588 N N . SER A 1 80 ? 20.133 4.424 -11.882 1.00 93.56 80 SER A N 1
ATOM 589 C CA . SER A 1 80 ? 20.427 5.828 -12.189 1.00 93.56 80 SER A CA 1
ATOM 590 C C . SER A 1 80 ? 19.460 6.408 -13.221 1.00 93.56 80 SER A C 1
ATOM 592 O O . SER A 1 80 ? 19.086 7.573 -13.137 1.00 93.56 80 SER A O 1
ATOM 594 N N . THR A 1 81 ? 18.999 5.600 -14.182 1.00 95.88 81 THR A N 1
ATOM 595 C CA . THR A 1 81 ? 17.974 6.053 -15.131 1.00 95.88 81 THR A CA 1
ATOM 596 C C . THR A 1 81 ? 16.621 6.243 -14.458 1.00 95.88 81 THR A C 1
ATOM 598 O O . THR A 1 81 ? 15.977 7.253 -14.717 1.00 95.88 81 THR A O 1
ATOM 601 N N . LEU A 1 82 ? 16.185 5.309 -13.609 1.00 96.00 82 LEU A N 1
ATOM 602 C CA . LEU A 1 82 ? 14.900 5.431 -12.921 1.00 96.00 82 LEU A CA 1
ATOM 603 C C . LEU A 1 82 ? 14.871 6.632 -11.970 1.00 96.00 82 LEU A C 1
ATOM 605 O O . LEU A 1 82 ? 13.879 7.352 -11.962 1.00 96.00 82 LEU A O 1
ATOM 609 N N . ILE A 1 83 ? 15.953 6.875 -11.221 1.00 95.56 83 ILE A N 1
ATOM 610 C CA . ILE A 1 83 ? 16.066 8.054 -10.349 1.00 95.56 83 ILE A CA 1
ATOM 611 C C . ILE A 1 83 ? 16.031 9.341 -11.170 1.00 95.56 83 ILE A C 1
ATOM 613 O O . ILE A 1 83 ? 15.249 10.227 -10.856 1.00 95.56 83 ILE A O 1
ATOM 617 N N . ARG A 1 84 ? 16.765 9.415 -12.286 1.00 95.44 84 ARG A N 1
ATOM 618 C CA . ARG A 1 84 ? 16.690 10.589 -13.163 1.00 95.44 84 ARG A CA 1
ATOM 619 C C . ARG A 1 84 ? 15.282 10.832 -13.718 1.00 95.44 84 ARG A C 1
ATOM 621 O O . ARG A 1 84 ? 14.868 11.972 -13.832 1.00 95.44 84 ARG A O 1
ATOM 628 N N . ILE A 1 85 ? 14.542 9.778 -14.068 1.00 95.81 85 ILE A N 1
ATOM 629 C CA . ILE A 1 85 ? 13.141 9.929 -14.498 1.00 95.81 85 ILE A CA 1
ATOM 630 C C . ILE A 1 85 ? 12.263 10.405 -13.328 1.00 95.81 85 ILE A C 1
ATOM 632 O O . ILE A 1 85 ? 11.318 11.152 -13.545 1.00 95.81 85 ILE A O 1
ATOM 636 N N . ALA A 1 86 ? 12.560 9.990 -12.094 1.00 94.75 86 ALA A N 1
ATOM 637 C CA . ALA A 1 86 ? 11.856 10.456 -10.901 1.00 94.75 86 ALA A CA 1
ATOM 638 C C . ALA A 1 86 ? 12.142 11.934 -10.569 1.00 94.75 86 ALA A C 1
ATOM 640 O O . ALA A 1 86 ? 11.279 12.597 -10.005 1.00 94.75 86 ALA A O 1
ATOM 641 N N . GLU A 1 87 ? 13.317 12.446 -10.950 1.00 94.88 87 GLU A N 1
ATOM 642 C CA . GLU A 1 87 ? 13.710 13.861 -10.836 1.00 94.88 87 GLU A CA 1
ATOM 643 C C . GLU A 1 87 ? 13.003 14.775 -11.859 1.00 94.88 87 GLU A C 1
ATOM 645 O O . GLU A 1 87 ? 13.074 16.002 -11.746 1.00 94.88 87 GLU A O 1
ATOM 650 N N . GLU A 1 88 ? 12.313 14.209 -12.859 1.00 90.25 88 GLU A N 1
ATOM 651 C CA . GLU A 1 88 ? 11.545 14.987 -13.834 1.00 90.25 88 GLU A CA 1
ATOM 652 C C . GLU A 1 88 ? 10.422 15.777 -13.165 1.00 90.25 88 GLU A C 1
ATOM 654 O O . GLU A 1 88 ? 9.757 15.298 -12.253 1.00 90.25 88 GLU A O 1
ATOM 659 N N . ARG A 1 89 ? 10.140 16.987 -13.658 1.00 88.50 89 ARG A N 1
ATOM 660 C CA . ARG A 1 89 ? 9.154 17.883 -13.025 1.00 88.50 89 ARG A CA 1
ATOM 661 C C . ARG A 1 89 ? 7.699 17.480 -13.258 1.00 88.50 89 ARG A C 1
ATOM 663 O O . ARG A 1 89 ? 6.833 17.887 -12.493 1.00 88.50 89 ARG A O 1
ATOM 670 N N . SER A 1 90 ? 7.408 16.726 -14.318 1.00 93.12 90 SER A N 1
ATOM 671 C CA . SER A 1 90 ? 6.026 16.394 -14.680 1.00 93.12 90 SER A CA 1
ATOM 672 C C . SER A 1 90 ? 5.415 15.393 -13.699 1.00 93.12 90 SER A C 1
ATOM 674 O O . SER A 1 90 ? 5.881 14.257 -13.568 1.00 93.12 90 SER A O 1
ATOM 676 N N . TYR A 1 91 ? 4.297 15.784 -13.082 1.00 91.00 91 TYR A N 1
ATOM 677 C CA . TYR A 1 91 ? 3.485 14.892 -12.255 1.00 91.00 91 TYR A CA 1
ATOM 678 C C . TYR A 1 91 ? 3.063 13.629 -13.024 1.00 91.00 91 TYR A C 1
ATOM 680 O O . TYR A 1 91 ? 3.125 12.529 -12.474 1.00 91.00 91 TYR A O 1
ATOM 688 N N . ALA A 1 92 ? 2.696 13.742 -14.308 1.00 92.81 92 ALA A N 1
ATOM 689 C CA . ALA A 1 92 ? 2.304 12.585 -15.114 1.00 92.81 92 ALA A CA 1
ATOM 690 C C . ALA A 1 92 ? 3.426 11.540 -15.232 1.00 92.81 92 ALA A C 1
ATOM 692 O O . ALA A 1 92 ? 3.155 10.338 -15.145 1.00 92.81 92 ALA A O 1
ATOM 693 N N . VAL A 1 93 ? 4.681 11.982 -15.376 1.00 95.19 93 VAL A N 1
ATOM 694 C CA . VAL A 1 93 ? 5.859 11.101 -15.409 1.00 95.19 93 VAL A CA 1
ATOM 695 C C . VAL A 1 93 ? 6.049 10.402 -14.066 1.00 95.19 93 VAL A C 1
ATOM 697 O O . VAL A 1 93 ? 6.104 9.169 -14.028 1.00 95.19 93 VAL A O 1
ATOM 700 N N . LYS A 1 94 ? 6.074 11.158 -12.961 1.00 95.62 94 LYS A N 1
ATOM 701 C CA . LYS A 1 94 ? 6.262 10.601 -11.612 1.00 95.62 94 LYS A CA 1
ATOM 702 C C . LYS A 1 94 ? 5.142 9.631 -11.226 1.00 95.62 94 LYS A C 1
ATOM 704 O O . LYS A 1 94 ? 5.403 8.534 -10.734 1.00 95.62 94 LYS A O 1
ATOM 709 N N . SER A 1 95 ? 3.893 9.992 -11.518 1.00 93.25 95 SER A N 1
ATOM 710 C CA . SER A 1 95 ? 2.715 9.159 -11.259 1.00 93.25 95 SER A CA 1
ATOM 711 C C . SER A 1 95 ? 2.756 7.856 -12.066 1.00 93.25 95 SER A C 1
ATOM 713 O O . SER A 1 95 ? 2.517 6.771 -11.526 1.00 93.25 95 SER A O 1
ATOM 715 N N . ALA A 1 96 ? 3.115 7.924 -13.355 1.00 94.38 96 ALA A N 1
ATOM 716 C CA . ALA A 1 96 ? 3.291 6.735 -14.188 1.00 94.38 96 ALA A CA 1
ATOM 717 C C . ALA A 1 96 ? 4.417 5.833 -13.660 1.00 94.38 96 ALA A C 1
ATOM 719 O O . ALA A 1 96 ? 4.249 4.611 -13.610 1.00 94.38 96 ALA A O 1
ATOM 720 N N . LEU A 1 97 ? 5.528 6.428 -13.218 1.00 96.12 97 LEU A N 1
ATOM 721 C CA . LEU A 1 97 ? 6.660 5.713 -12.638 1.00 96.12 97 LEU A CA 1
ATOM 722 C C . LEU A 1 97 ? 6.278 4.990 -11.337 1.00 96.12 97 LEU A C 1
ATOM 724 O O . LEU A 1 97 ? 6.487 3.781 -11.230 1.00 96.12 97 LEU A O 1
ATOM 728 N N . ALA A 1 98 ? 5.647 5.682 -10.383 1.00 96.25 98 ALA A N 1
ATOM 729 C CA . ALA A 1 98 ? 5.177 5.082 -9.133 1.00 96.25 98 ALA A CA 1
ATOM 730 C C . ALA A 1 98 ? 4.191 3.930 -9.390 1.00 96.25 98 ALA A C 1
ATOM 732 O O . ALA A 1 98 ? 4.324 2.843 -8.824 1.00 96.25 98 ALA A O 1
ATOM 733 N N . ARG A 1 99 ? 3.230 4.122 -10.306 1.00 94.12 99 ARG A N 1
ATOM 734 C CA . ARG A 1 99 ? 2.261 3.077 -10.681 1.00 94.12 99 ARG A CA 1
ATOM 735 C C . ARG A 1 99 ? 2.923 1.861 -11.309 1.00 94.12 99 ARG A C 1
ATOM 737 O O . ARG A 1 99 ? 2.524 0.741 -10.997 1.00 94.12 99 ARG A O 1
ATOM 744 N N . ALA A 1 100 ? 3.920 2.065 -12.161 1.00 94.38 100 ALA A N 1
ATOM 745 C CA . ALA A 1 100 ? 4.666 0.978 -12.783 1.00 94.38 100 ALA A CA 1
ATOM 746 C C . ALA A 1 100 ? 5.440 0.136 -11.764 1.00 94.38 100 ALA A C 1
ATOM 748 O O . ALA A 1 100 ? 5.561 -1.077 -11.921 1.00 94.38 100 ALA A O 1
ATOM 749 N N . LEU A 1 101 ? 5.933 0.779 -10.705 1.00 95.56 101 LEU A N 1
ATOM 750 C CA . LEU A 1 101 ? 6.718 0.144 -9.651 1.00 95.56 101 LEU A CA 1
ATOM 751 C C . LEU A 1 101 ? 5.869 -0.389 -8.486 1.00 95.56 101 LEU A C 1
ATOM 753 O O . LEU A 1 101 ? 6.425 -0.968 -7.560 1.00 95.56 101 LEU A O 1
ATOM 757 N N . ARG A 1 102 ? 4.535 -0.280 -8.546 1.00 93.31 102 ARG A N 1
ATOM 758 C CA . ARG A 1 102 ? 3.585 -0.724 -7.505 1.00 93.31 102 ARG A CA 1
ATOM 759 C C . ARG A 1 102 ? 3.819 -2.144 -6.981 1.00 93.31 102 ARG A C 1
ATOM 761 O O . ARG A 1 102 ? 3.595 -2.413 -5.809 1.00 93.31 102 ARG A O 1
ATOM 768 N N . GLU A 1 103 ? 4.232 -3.065 -7.841 1.00 85.88 103 GLU A N 1
ATOM 769 C CA . GLU A 1 103 ? 4.431 -4.476 -7.476 1.00 85.88 103 GLU A CA 1
ATOM 770 C C . GLU A 1 103 ? 5.908 -4.880 -7.492 1.00 85.88 103 GLU A C 1
ATOM 772 O O . GLU A 1 103 ? 6.242 -6.068 -7.514 1.00 85.88 103 GLU A O 1
ATOM 777 N N . THR A 1 104 ? 6.812 -3.896 -7.495 1.00 90.25 104 THR A N 1
ATOM 778 C CA . THR A 1 104 ? 8.241 -4.178 -7.550 1.00 90.25 104 THR A CA 1
ATOM 779 C C . THR A 1 104 ? 8.718 -4.888 -6.286 1.00 90.25 104 THR A C 1
ATOM 781 O O . THR A 1 104 ? 8.352 -4.557 -5.158 1.00 90.25 104 THR A O 1
ATOM 784 N N . LYS A 1 105 ? 9.582 -5.881 -6.486 1.00 89.44 105 LYS A N 1
ATOM 785 C CA . LYS A 1 105 ? 10.295 -6.580 -5.410 1.00 89.44 105 LYS A CA 1
ATOM 786 C C . LYS A 1 105 ? 11.796 -6.306 -5.446 1.00 89.44 105 LYS A C 1
ATOM 788 O O . LYS A 1 105 ? 12.528 -6.866 -4.637 1.00 89.44 105 LYS A O 1
ATOM 793 N N . THR A 1 106 ? 12.258 -5.488 -6.391 1.00 91.19 106 THR A N 1
ATOM 794 C CA . THR A 1 106 ? 13.684 -5.244 -6.616 1.00 91.19 106 THR A CA 1
ATOM 795 C C . THR A 1 106 ? 14.169 -4.040 -5.824 1.00 91.19 106 THR A C 1
ATOM 797 O O . THR A 1 106 ? 13.402 -3.125 -5.519 1.00 91.19 106 THR A O 1
ATOM 800 N N . ALA A 1 107 ? 15.454 -4.038 -5.473 1.00 92.06 107 ALA A N 1
ATOM 801 C CA . ALA A 1 107 ? 16.054 -2.954 -4.703 1.00 92.06 107 ALA A CA 1
ATOM 802 C C . ALA A 1 107 ? 15.999 -1.622 -5.471 1.00 92.06 107 ALA A C 1
ATOM 804 O O . ALA A 1 107 ? 15.774 -0.569 -4.878 1.00 92.06 107 ALA A O 1
ATOM 805 N N . GLU A 1 108 ? 16.140 -1.668 -6.795 1.00 91.44 108 GLU A N 1
ATOM 806 C CA . GLU A 1 108 ? 16.092 -0.511 -7.684 1.00 91.44 108 GLU A CA 1
ATOM 807 C C . GLU A 1 108 ? 14.700 0.117 -7.704 1.00 91.44 108 GLU A C 1
ATOM 809 O O . GLU A 1 108 ? 14.573 1.323 -7.504 1.00 91.44 108 GLU A O 1
ATOM 814 N N . GLY A 1 109 ? 13.650 -0.695 -7.879 1.00 93.88 109 GLY A N 1
ATOM 815 C CA . GLY A 1 109 ? 12.273 -0.205 -7.854 1.00 93.88 109 GLY A CA 1
ATOM 816 C C . GLY A 1 109 ? 11.893 0.368 -6.488 1.00 93.88 109 GLY A C 1
ATOM 817 O O . GLY A 1 109 ? 11.323 1.455 -6.409 1.00 93.88 109 GLY A O 1
ATOM 818 N N . ARG A 1 110 ? 12.280 -0.316 -5.404 1.00 95.25 110 ARG A N 1
ATOM 819 C CA . ARG A 1 110 ? 12.076 0.165 -4.028 1.00 95.25 110 ARG A CA 1
ATOM 820 C C . ARG A 1 110 ? 12.785 1.491 -3.768 1.00 95.25 110 ARG A C 1
ATOM 822 O O . ARG A 1 110 ? 12.178 2.390 -3.202 1.00 95.25 110 ARG A O 1
ATOM 829 N N . SER A 1 111 ? 14.033 1.636 -4.221 1.00 93.44 111 SER A N 1
ATOM 830 C CA . SER A 1 111 ? 14.810 2.876 -4.061 1.00 93.44 111 SER A CA 1
ATOM 831 C C . SER A 1 111 ? 14.118 4.078 -4.704 1.00 93.44 111 SER A C 1
ATOM 833 O O . SER A 1 111 ? 14.134 5.170 -4.148 1.00 93.44 111 SER A O 1
ATOM 835 N N . VAL A 1 112 ? 13.497 3.876 -5.867 1.00 95.88 112 VAL A N 1
ATOM 836 C CA . VAL A 1 112 ? 12.755 4.929 -6.574 1.00 95.88 112 VAL A CA 1
ATOM 837 C C . VAL A 1 112 ? 11.470 5.283 -5.832 1.00 95.88 112 VAL A C 1
ATOM 839 O O . VAL A 1 112 ? 11.157 6.456 -5.688 1.00 95.88 112 VAL A O 1
ATOM 842 N N . LEU A 1 113 ? 10.737 4.290 -5.319 1.00 97.00 113 LEU A N 1
ATOM 843 C CA . LEU A 1 113 ? 9.542 4.551 -4.513 1.00 97.00 113 LEU A CA 1
ATOM 844 C C . LEU A 1 113 ? 9.872 5.307 -3.219 1.00 97.00 113 LEU A C 1
ATOM 846 O O . LEU A 1 113 ? 9.129 6.212 -2.862 1.00 97.00 113 LEU A O 1
ATOM 850 N N . VAL A 1 114 ? 10.991 4.980 -2.559 1.00 96.25 114 VAL A N 1
ATOM 851 C CA . VAL A 1 114 ? 11.503 5.741 -1.403 1.00 96.25 114 VAL A CA 1
ATOM 852 C C . VAL A 1 114 ? 11.819 7.177 -1.802 1.00 96.25 114 VAL A C 1
ATOM 854 O O . VAL A 1 114 ? 11.416 8.095 -1.105 1.00 96.25 114 VAL A O 1
ATOM 857 N N . TYR A 1 115 ? 12.498 7.383 -2.932 1.00 95.62 115 TYR A N 1
ATOM 858 C CA . TYR A 1 115 ? 12.795 8.727 -3.425 1.00 95.62 115 TYR A CA 1
ATOM 859 C C . TYR A 1 115 ? 11.514 9.554 -3.641 1.00 95.62 115 TYR A C 1
ATOM 861 O O . TYR A 1 115 ? 11.430 10.695 -3.199 1.00 95.62 115 TYR A O 1
ATOM 869 N N . LEU A 1 116 ? 10.485 8.955 -4.248 1.00 96.50 116 LEU A N 1
ATOM 870 C CA . LEU A 1 116 ? 9.205 9.621 -4.512 1.00 96.50 116 LEU A CA 1
ATOM 871 C C . LEU A 1 116 ? 8.366 9.894 -3.250 1.00 96.50 116 LEU A C 1
ATOM 873 O O . LEU A 1 116 ? 7.405 10.652 -3.334 1.00 96.50 116 LEU A O 1
ATOM 877 N N . LEU A 1 117 ? 8.693 9.311 -2.090 1.00 96.19 117 LEU A N 1
ATOM 878 C CA . LEU A 1 117 ? 8.020 9.649 -0.828 1.00 96.19 117 LEU A CA 1
ATOM 879 C C . LEU A 1 117 ? 8.325 11.079 -0.363 1.00 96.19 117 LEU A C 1
ATOM 881 O O . LEU A 1 117 ? 7.505 11.678 0.330 1.00 96.19 117 LEU A O 1
ATOM 885 N N . SER A 1 118 ? 9.482 11.620 -0.743 1.00 92.75 118 SER A N 1
ATOM 886 C CA . SER A 1 118 ? 9.900 12.986 -0.406 1.00 92.75 118 SER A CA 1
ATOM 887 C C . SER A 1 118 ? 9.438 14.030 -1.429 1.00 92.75 118 SER A C 1
ATOM 889 O O . SER A 1 118 ? 9.819 15.192 -1.322 1.00 92.75 118 SER A O 1
ATOM 891 N N . ASP A 1 119 ? 8.667 13.624 -2.438 1.00 93.31 119 ASP A N 1
ATOM 892 C CA . ASP A 1 119 ? 8.204 14.487 -3.520 1.00 93.31 119 ASP A CA 1
ATOM 893 C C . ASP A 1 119 ? 6.702 14.752 -3.385 1.00 93.31 119 ASP A C 1
ATOM 895 O O . ASP A 1 119 ? 5.899 13.847 -3.599 1.00 93.31 119 ASP A O 1
ATOM 899 N N . ASP A 1 120 ? 6.311 15.982 -3.049 1.00 89.00 120 ASP A N 1
ATOM 900 C CA . ASP A 1 120 ? 4.916 16.339 -2.735 1.00 89.00 120 ASP A CA 1
ATOM 901 C C . ASP A 1 120 ? 3.913 15.970 -3.844 1.00 89.00 120 ASP A C 1
ATOM 903 O O . ASP A 1 120 ? 2.774 15.575 -3.565 1.00 89.00 120 ASP A O 1
ATOM 907 N N . ASP A 1 121 ? 4.333 16.058 -5.110 1.00 89.25 121 ASP A N 1
ATOM 908 C CA . ASP A 1 121 ? 3.477 15.736 -6.251 1.00 89.25 121 ASP A CA 1
ATOM 909 C C . ASP A 1 121 ? 3.257 14.222 -6.366 1.00 89.25 121 ASP A C 1
ATOM 911 O O . ASP A 1 121 ? 2.166 13.768 -6.714 1.00 89.25 121 ASP A O 1
ATOM 915 N N . ALA A 1 122 ? 4.281 13.420 -6.071 1.00 93.06 122 ALA A N 1
ATOM 916 C CA . ALA A 1 122 ? 4.276 11.975 -6.291 1.00 93.06 122 ALA A CA 1
ATOM 917 C C . ALA A 1 122 ? 4.060 11.134 -5.028 1.00 93.06 122 ALA A C 1
ATOM 919 O O . ALA A 1 122 ? 3.766 9.938 -5.141 1.00 93.06 122 ALA A O 1
ATOM 920 N N . GLN A 1 123 ? 4.151 11.738 -3.842 1.00 96.31 123 GLN A N 1
ATOM 921 C CA . GLN A 1 123 ? 4.124 11.055 -2.551 1.00 96.31 123 GLN A CA 1
ATOM 922 C C . GLN A 1 123 ? 2.889 10.163 -2.407 1.00 96.31 123 GLN A C 1
ATOM 924 O O . GLN A 1 123 ? 2.993 9.004 -2.008 1.00 96.31 123 GLN A O 1
ATOM 929 N N . ALA A 1 124 ? 1.711 10.651 -2.806 1.00 95.38 124 ALA A N 1
ATOM 930 C CA . ALA A 1 124 ? 0.479 9.872 -2.720 1.00 95.38 124 ALA A CA 1
ATOM 931 C C . ALA A 1 124 ? 0.511 8.604 -3.597 1.00 95.38 124 ALA A C 1
ATOM 933 O O . ALA A 1 124 ? 0.116 7.526 -3.143 1.00 95.38 124 ALA A O 1
ATOM 934 N N . ASP A 1 125 ? 0.997 8.707 -4.840 1.00 95.75 125 ASP A N 1
ATOM 935 C CA . ASP A 1 125 ? 1.135 7.547 -5.727 1.00 95.75 125 ASP A CA 1
ATOM 936 C C . ASP A 1 125 ? 2.225 6.588 -5.206 1.00 95.75 125 ASP A C 1
ATOM 938 O O . ASP A 1 125 ? 2.051 5.370 -5.304 1.00 95.75 125 ASP A O 1
ATOM 942 N N . ALA A 1 126 ? 3.298 7.107 -4.596 1.00 97.12 126 ALA A N 1
ATOM 943 C CA . ALA A 1 126 ? 4.358 6.313 -3.973 1.00 97.12 126 ALA A CA 1
ATOM 944 C C . ALA A 1 126 ? 3.854 5.523 -2.754 1.00 97.12 126 ALA A C 1
ATOM 946 O O . ALA A 1 126 ? 4.057 4.310 -2.693 1.00 97.12 126 ALA A O 1
ATOM 947 N N . ILE A 1 127 ? 3.117 6.155 -1.834 1.00 97.56 127 ILE A N 1
ATOM 948 C CA . ILE A 1 127 ? 2.496 5.485 -0.678 1.00 97.56 127 ILE A CA 1
ATOM 949 C C . ILE A 1 127 ? 1.571 4.352 -1.145 1.00 97.56 127 ILE A C 1
ATOM 951 O O . ILE A 1 127 ? 1.631 3.229 -0.633 1.00 97.56 127 ILE A O 1
ATOM 955 N N . VAL A 1 128 ? 0.731 4.617 -2.153 1.00 94.69 128 VAL A N 1
ATOM 956 C CA . VAL A 1 128 ? -0.176 3.609 -2.725 1.00 94.69 128 VAL A CA 1
ATOM 957 C C . VAL A 1 128 ? 0.602 2.470 -3.386 1.00 94.69 128 VAL A C 1
ATOM 959 O O . VAL A 1 128 ? 0.231 1.304 -3.227 1.00 94.69 128 VAL A O 1
ATOM 962 N N . ALA A 1 129 ? 1.669 2.789 -4.122 1.00 95.75 129 ALA A N 1
ATOM 963 C CA . ALA A 1 129 ? 2.542 1.808 -4.752 1.00 95.75 129 ALA A CA 1
ATOM 964 C C . ALA A 1 129 ? 3.199 0.894 -3.707 1.00 95.75 129 ALA A C 1
ATOM 966 O O . ALA A 1 129 ? 3.044 -0.323 -3.779 1.00 95.75 129 ALA A O 1
ATOM 967 N N . ILE A 1 130 ? 3.823 1.472 -2.680 1.00 96.31 130 ILE A N 1
ATOM 968 C CA . ILE A 1 130 ? 4.433 0.741 -1.561 1.00 96.31 130 ILE A CA 1
ATOM 969 C C . ILE A 1 130 ? 3.398 -0.147 -0.863 1.00 96.31 130 ILE A C 1
ATOM 971 O O . ILE A 1 130 ? 3.655 -1.317 -0.594 1.00 96.31 130 ILE A O 1
ATOM 975 N N . GLY A 1 131 ? 2.189 0.366 -0.624 1.00 93.38 131 GLY A N 1
ATOM 976 C CA . GLY A 1 131 ? 1.110 -0.389 0.012 1.00 93.38 131 GLY A CA 1
ATOM 977 C C . GLY A 1 131 ? 0.667 -1.645 -0.740 1.00 93.38 131 GLY A C 1
ATOM 978 O O . GLY A 1 131 ? 0.107 -2.558 -0.122 1.00 93.38 131 GLY A O 1
ATOM 979 N N . ALA A 1 132 ? 0.896 -1.723 -2.054 1.00 92.38 132 ALA A N 1
ATOM 980 C CA . ALA A 1 132 ? 0.539 -2.886 -2.861 1.00 92.38 132 ALA A CA 1
ATOM 981 C C . ALA A 1 132 ? 1.528 -4.053 -2.695 1.00 92.38 132 ALA A C 1
ATOM 983 O O . ALA A 1 132 ? 1.092 -5.211 -2.700 1.00 92.38 132 ALA A O 1
ATOM 984 N N . ALA A 1 133 ? 2.805 -3.761 -2.453 1.00 90.88 133 ALA A N 1
ATOM 985 C CA . ALA A 1 133 ? 3.849 -4.743 -2.181 1.00 90.88 133 ALA A CA 1
ATOM 986 C C . ALA A 1 133 ? 4.835 -4.211 -1.121 1.00 90.88 133 ALA A C 1
ATOM 988 O O . ALA A 1 133 ? 5.976 -3.899 -1.461 1.00 90.88 133 ALA A O 1
ATOM 989 N N . PRO A 1 134 ? 4.419 -4.095 0.156 1.00 90.00 134 PRO A N 1
ATOM 990 C CA . PRO A 1 134 ? 5.269 -3.516 1.189 1.00 90.00 134 PRO A CA 1
ATOM 991 C C . PRO A 1 134 ? 6.468 -4.418 1.483 1.00 90.00 134 PRO A C 1
ATOM 993 O O . PRO A 1 134 ? 6.422 -5.634 1.275 1.00 90.00 134 PRO A O 1
ATOM 996 N N . TRP A 1 135 ? 7.532 -3.816 2.000 1.00 93.25 135 TRP A N 1
ATOM 997 C CA . TRP A 1 135 ? 8.710 -4.515 2.500 1.00 93.25 135 TRP A CA 1
ATOM 998 C C . TRP A 1 135 ? 9.053 -4.006 3.901 1.00 93.25 135 TRP A C 1
ATOM 1000 O O . TRP A 1 135 ? 8.879 -2.812 4.136 1.00 93.25 135 TRP A O 1
ATOM 1010 N N . PRO A 1 136 ? 9.510 -4.871 4.822 1.00 91.12 136 PRO A N 1
ATOM 1011 C CA . PRO A 1 136 ? 9.718 -4.516 6.229 1.00 91.12 136 PRO A CA 1
ATOM 1012 C C . PRO A 1 136 ? 10.473 -3.201 6.446 1.00 91.12 136 PRO A C 1
ATOM 1014 O O . PRO A 1 136 ? 10.058 -2.355 7.235 1.00 91.12 136 PRO A O 1
ATOM 1017 N N . GLU A 1 137 ? 11.539 -2.990 5.678 1.00 93.62 137 GLU A N 1
ATOM 1018 C CA . GLU A 1 137 ? 12.469 -1.877 5.854 1.00 93.62 137 GLU A CA 1
ATOM 1019 C C . GLU A 1 137 ? 11.857 -0.508 5.505 1.00 93.62 137 GLU A C 1
ATOM 1021 O O . GLU A 1 137 ? 12.437 0.514 5.856 1.00 93.62 137 GLU A O 1
ATOM 1026 N N . ILE A 1 138 ? 10.696 -0.458 4.832 1.00 95.75 138 ILE A N 1
ATOM 1027 C CA . ILE A 1 138 ? 10.017 0.806 4.488 1.00 95.75 138 ILE A CA 1
ATOM 1028 C C . ILE A 1 138 ? 9.214 1.398 5.643 1.00 95.75 138 ILE A C 1
ATOM 1030 O O . ILE A 1 138 ? 8.795 2.551 5.564 1.00 95.75 138 ILE A O 1
ATOM 1034 N N . LEU A 1 139 ? 8.939 0.604 6.684 1.00 97.25 139 LEU A N 1
ATOM 1035 C CA . LEU A 1 139 ? 8.020 0.996 7.747 1.00 97.25 139 LEU A CA 1
ATOM 1036 C C . LEU A 1 139 ? 8.414 2.321 8.425 1.00 97.25 139 LEU A C 1
ATOM 1038 O O . LEU A 1 139 ? 7.526 3.163 8.547 1.00 97.25 139 LEU A O 1
ATOM 1042 N N . PRO A 1 140 ? 9.689 2.563 8.800 1.00 96.88 140 PRO A N 1
ATOM 1043 C CA . PRO A 1 140 ? 10.079 3.835 9.406 1.00 96.88 140 PRO A CA 1
ATOM 1044 C C . PRO A 1 140 ? 9.790 5.032 8.496 1.00 96.88 140 PRO A C 1
ATOM 1046 O O . PRO A 1 140 ? 9.201 6.003 8.949 1.00 96.88 140 PRO A O 1
ATOM 1049 N N . SER A 1 141 ? 10.107 4.935 7.200 1.00 97.19 141 SER A N 1
ATOM 1050 C CA . SER A 1 141 ? 9.855 6.020 6.242 1.00 97.19 141 SER A CA 1
ATOM 1051 C C . SER A 1 141 ? 8.366 6.259 5.992 1.00 97.19 141 SER A C 1
ATOM 1053 O O . SER A 1 141 ? 7.955 7.395 5.785 1.00 97.19 141 SER A O 1
ATOM 1055 N N . LEU A 1 142 ? 7.534 5.209 6.009 1.00 97.62 142 LEU A N 1
ATOM 1056 C CA . LEU A 1 142 ? 6.082 5.387 5.924 1.00 97.62 142 LEU A CA 1
ATOM 1057 C C . LEU A 1 142 ? 5.523 6.094 7.157 1.00 97.62 142 LEU A C 1
ATOM 1059 O O . LEU A 1 142 ? 4.618 6.904 6.998 1.00 97.62 142 LEU A O 1
ATOM 1063 N N . ILE A 1 143 ? 6.026 5.771 8.353 1.00 97.88 143 ILE A N 1
ATOM 1064 C CA . ILE A 1 143 ? 5.619 6.431 9.601 1.00 97.88 143 ILE A CA 1
ATOM 1065 C C . ILE A 1 143 ? 6.060 7.896 9.583 1.00 97.88 143 ILE A C 1
ATOM 1067 O O . ILE A 1 143 ? 5.225 8.764 9.781 1.00 97.88 143 ILE A O 1
ATOM 1071 N N . GLU A 1 144 ? 7.318 8.176 9.240 1.00 97.50 144 GLU A N 1
ATOM 1072 C CA . GLU A 1 144 ? 7.846 9.543 9.136 1.00 97.50 144 GLU A CA 1
ATOM 1073 C C . GLU A 1 144 ? 7.015 10.409 8.176 1.00 97.50 144 GLU A C 1
ATOM 1075 O O . GLU A 1 144 ? 6.614 11.519 8.514 1.00 97.50 144 GLU A O 1
ATOM 1080 N N . VAL A 1 145 ? 6.687 9.883 6.991 1.00 96.62 145 VAL A N 1
ATOM 1081 C CA . VAL A 1 145 ? 5.815 10.585 6.038 1.00 96.62 145 VAL A CA 1
ATOM 1082 C C . VAL A 1 145 ? 4.402 10.756 6.591 1.00 96.62 145 VAL A C 1
ATOM 1084 O O . VAL A 1 145 ? 3.790 11.801 6.405 1.00 96.62 145 VAL A O 1
ATOM 1087 N N . ALA A 1 146 ? 3.872 9.745 7.275 1.00 97.12 146 ALA A N 1
ATOM 1088 C CA . ALA A 1 146 ? 2.548 9.806 7.876 1.00 97.12 146 ALA A CA 1
ATOM 1089 C C . ALA A 1 146 ? 2.453 10.832 9.017 1.00 97.12 146 ALA A C 1
ATOM 1091 O O . ALA A 1 146 ? 1.380 11.380 9.235 1.00 97.12 146 ALA A O 1
ATOM 1092 N N . GLU A 1 147 ? 3.550 11.108 9.719 1.00 96.31 147 GLU A N 1
ATOM 1093 C CA . GLU A 1 147 ? 3.628 12.122 10.777 1.00 96.31 147 GLU A CA 1
ATOM 1094 C C . GLU A 1 147 ? 3.719 13.556 10.229 1.00 96.31 147 GLU A C 1
ATOM 1096 O O . GLU A 1 147 ? 3.498 14.509 10.976 1.00 96.31 147 GLU A O 1
ATOM 1101 N N . ALA A 1 148 ? 4.022 13.729 8.938 1.00 94.50 148 ALA A N 1
ATOM 1102 C CA . ALA A 1 148 ? 4.160 15.050 8.332 1.00 94.50 148 ALA A CA 1
ATOM 1103 C C . ALA A 1 148 ? 2.814 15.783 8.181 1.00 94.50 148 ALA A C 1
ATOM 1105 O O . ALA A 1 148 ? 2.753 16.991 8.421 1.00 94.50 148 ALA A O 1
ATOM 1106 N N . ASP A 1 149 ? 1.747 15.072 7.785 1.00 94.06 149 ASP A N 1
ATOM 1107 C CA . ASP A 1 149 ? 0.396 15.631 7.639 1.00 94.06 149 ASP A CA 1
ATOM 1108 C C . ASP A 1 149 ? -0.731 14.570 7.564 1.00 94.06 149 ASP A C 1
ATOM 1110 O O . ASP A 1 149 ? -0.524 13.414 7.186 1.00 94.06 149 ASP A O 1
ATOM 1114 N N . ASP A 1 150 ? -1.974 14.989 7.833 1.00 95.69 150 ASP A N 1
ATOM 1115 C CA . ASP A 1 150 ? -3.161 14.119 7.879 1.00 95.69 150 ASP A CA 1
ATOM 1116 C C . ASP A 1 150 ? -3.499 13.432 6.539 1.00 95.69 150 ASP A C 1
ATOM 1118 O O . ASP A 1 150 ? -4.164 12.388 6.493 1.00 95.69 150 ASP A O 1
ATOM 1122 N N . ARG A 1 151 ? -3.148 14.033 5.392 1.00 94.75 151 ARG A N 1
ATOM 1123 C CA . ARG A 1 151 ? -3.359 13.406 4.076 1.00 94.75 151 ARG A CA 1
ATOM 1124 C C . ARG A 1 151 ? -2.383 12.246 3.917 1.00 94.75 151 ARG A C 1
ATOM 1126 O O . ARG A 1 151 ? -2.832 11.162 3.529 1.00 94.75 151 ARG A O 1
ATOM 1133 N N . ALA A 1 152 ? -1.109 12.447 4.233 1.00 96.00 152 ALA A N 1
ATOM 1134 C CA . ALA A 1 152 ? -0.110 11.389 4.242 1.00 96.00 152 ALA A CA 1
ATOM 1135 C C . ALA A 1 152 ? -0.484 10.285 5.244 1.00 96.00 152 ALA A C 1
ATOM 1137 O O . ALA A 1 152 ? -0.535 9.113 4.857 1.00 96.00 152 ALA A O 1
ATOM 1138 N N . ALA A 1 153 ? -0.890 10.646 6.466 1.00 97.44 153 ALA A N 1
ATOM 1139 C CA . ALA A 1 153 ? -1.334 9.710 7.500 1.00 97.44 153 ALA A CA 1
ATOM 1140 C C . ALA A 1 153 ? -2.469 8.792 7.024 1.00 97.44 153 ALA A C 1
ATOM 1142 O O . ALA A 1 153 ? -2.391 7.560 7.122 1.00 97.44 153 ALA A O 1
ATOM 1143 N N . ARG A 1 154 ? -3.512 9.373 6.414 1.00 96.38 154 ARG A N 1
ATOM 1144 C CA . ARG A 1 154 ? -4.645 8.615 5.855 1.00 96.38 154 ARG A CA 1
ATOM 1145 C C . ARG A 1 154 ? -4.228 7.647 4.755 1.00 96.38 154 ARG A C 1
ATOM 1147 O O . ARG A 1 154 ? -4.730 6.521 4.707 1.00 96.38 154 ARG A O 1
ATOM 1154 N N . LEU A 1 155 ? -3.345 8.077 3.855 1.00 95.75 155 LEU A N 1
ATOM 1155 C CA . LEU A 1 155 ? -2.867 7.244 2.751 1.00 95.75 155 LEU A CA 1
ATOM 1156 C C . LEU A 1 155 ? -1.956 6.118 3.255 1.00 95.75 155 LEU A C 1
ATOM 1158 O O . LEU A 1 155 ? -2.051 4.989 2.766 1.00 95.75 155 LEU A O 1
ATOM 1162 N N . ALA A 1 156 ? -1.108 6.412 4.242 1.00 97.62 156 ALA A N 1
ATOM 1163 C CA . ALA A 1 156 ? -0.089 5.513 4.766 1.00 97.62 156 ALA A CA 1
ATOM 1164 C C . ALA A 1 156 ? -0.624 4.503 5.790 1.00 97.62 156 ALA A C 1
ATOM 1166 O O . ALA A 1 156 ? -0.040 3.429 5.917 1.00 97.62 156 ALA A O 1
ATOM 1167 N N . ALA A 1 157 ? -1.761 4.761 6.449 1.00 97.44 157 ALA A N 1
ATOM 1168 C CA . ALA A 1 157 ? -2.321 3.877 7.477 1.00 97.44 157 ALA A CA 1
ATOM 1169 C C . ALA A 1 157 ? -2.413 2.402 7.032 1.00 97.44 157 ALA A C 1
ATOM 1171 O O . ALA A 1 157 ? -1.967 1.488 7.729 1.00 97.44 157 ALA A O 1
ATOM 1172 N N . ARG A 1 158 ? -2.947 2.141 5.831 1.00 95.62 158 ARG A N 1
ATOM 1173 C CA . ARG A 1 158 ? -3.057 0.772 5.287 1.00 95.62 158 ARG A CA 1
ATOM 1174 C C . ARG A 1 158 ? -1.694 0.169 4.909 1.00 95.62 158 ARG A C 1
ATOM 1176 O O . ARG A 1 158 ? -1.465 -0.977 5.300 1.00 95.62 158 ARG A O 1
ATOM 1183 N N . PRO A 1 159 ? -0.815 0.861 4.157 1.00 96.25 159 PRO A N 1
ATOM 1184 C CA . PRO A 1 159 ? 0.569 0.436 3.941 1.00 96.25 159 PRO A CA 1
ATOM 1185 C C . PRO A 1 159 ? 1.325 0.091 5.233 1.00 96.25 159 PRO A C 1
ATOM 1187 O O . PRO A 1 159 ? 1.879 -1.003 5.319 1.00 96.25 159 PRO A O 1
ATOM 1190 N N . ILE A 1 160 ? 1.277 0.963 6.248 1.00 98.00 160 ILE A N 1
ATOM 1191 C CA . ILE A 1 160 ? 1.897 0.775 7.571 1.00 98.00 160 ILE A CA 1
ATOM 1192 C C . ILE A 1 160 ? 1.369 -0.501 8.221 1.00 98.00 160 ILE A C 1
ATOM 1194 O O . ILE A 1 160 ? 2.145 -1.384 8.590 1.00 98.00 160 ILE A O 1
ATOM 1198 N N . ALA A 1 161 ? 0.043 -0.648 8.286 1.00 96.81 161 ALA A N 1
ATOM 1199 C CA . ALA A 1 161 ? -0.574 -1.807 8.913 1.00 96.81 161 ALA A CA 1
ATOM 1200 C C . ALA A 1 161 ? -0.214 -3.120 8.211 1.00 96.81 161 ALA A C 1
ATOM 1202 O O . ALA A 1 161 ? 0.071 -4.129 8.857 1.00 96.81 161 ALA A O 1
ATOM 1203 N N . ARG A 1 162 ? -0.216 -3.108 6.873 1.00 95.19 162 ARG A N 1
ATOM 1204 C CA . ARG A 1 162 ? 0.148 -4.273 6.068 1.00 95.19 162 ARG A CA 1
ATOM 1205 C C . ARG A 1 162 ? 1.618 -4.634 6.253 1.00 95.19 162 ARG A C 1
ATOM 1207 O O . ARG A 1 162 ? 1.917 -5.816 6.376 1.00 95.19 162 ARG A O 1
ATOM 1214 N N . CYS A 1 163 ? 2.506 -3.641 6.288 1.00 94.50 163 CYS A N 1
ATOM 1215 C CA . CYS A 1 163 ? 3.929 -3.849 6.528 1.00 94.50 163 CYS A CA 1
ATOM 1216 C C . CYS A 1 163 ? 4.150 -4.525 7.888 1.00 94.50 163 CYS A C 1
ATOM 1218 O O . CYS A 1 163 ? 4.673 -5.640 7.932 1.00 94.50 163 CYS A O 1
ATOM 1220 N N . GLY A 1 164 ? 3.617 -3.932 8.965 1.00 94.94 164 GLY A N 1
ATOM 1221 C CA . GLY A 1 164 ? 3.713 -4.486 10.317 1.00 94.94 164 GLY A CA 1
ATOM 1222 C C . GLY A 1 164 ? 3.153 -5.905 10.431 1.00 94.94 164 GLY A C 1
ATOM 1223 O O . GLY A 1 164 ? 3.759 -6.759 11.068 1.00 94.94 164 GLY A O 1
ATOM 1224 N N . ALA A 1 165 ? 2.051 -6.208 9.739 1.00 93.25 165 ALA A N 1
ATOM 1225 C CA . ALA A 1 165 ? 1.443 -7.539 9.766 1.00 93.25 165 ALA A CA 1
ATOM 1226 C C . ALA A 1 165 ? 2.250 -8.629 9.036 1.00 93.25 165 ALA A C 1
ATOM 1228 O O . ALA A 1 165 ? 1.957 -9.810 9.211 1.00 93.25 165 ALA A O 1
ATOM 1229 N N . THR A 1 166 ? 3.228 -8.258 8.201 1.00 90.56 166 THR A N 1
ATOM 1230 C CA . THR A 1 166 ? 4.004 -9.209 7.377 1.00 90.56 166 THR A CA 1
ATOM 1231 C C . THR A 1 166 ? 5.494 -9.274 7.706 1.00 90.56 166 THR A C 1
ATOM 1233 O O . THR A 1 166 ? 6.172 -10.161 7.195 1.00 90.56 166 THR A O 1
ATOM 1236 N N . ALA A 1 167 ? 6.006 -8.357 8.529 1.00 88.00 167 ALA A N 1
ATOM 1237 C CA . ALA A 1 167 ? 7.440 -8.168 8.736 1.00 88.00 167 ALA A CA 1
ATOM 1238 C C . ALA A 1 167 ? 8.003 -8.888 9.974 1.00 88.00 167 ALA A C 1
ATOM 1240 O O . ALA A 1 167 ? 9.041 -9.540 9.880 1.00 88.00 167 ALA A O 1
ATOM 1241 N N . GLY A 1 168 ? 7.311 -8.821 11.113 1.00 89.88 168 GLY A N 1
ATOM 1242 C CA . GLY A 1 168 ? 7.823 -9.348 12.378 1.00 89.88 168 GLY A CA 1
ATOM 1243 C C . GLY A 1 168 ? 7.174 -8.689 13.591 1.00 89.88 168 GLY A C 1
ATOM 1244 O O . GLY A 1 168 ? 6.357 -7.780 13.461 1.00 89.88 168 GLY A O 1
ATOM 1245 N N . ALA A 1 169 ? 7.516 -9.158 14.795 1.00 92.81 169 ALA A N 1
ATOM 1246 C CA . ALA A 1 169 ? 6.917 -8.648 16.030 1.00 92.81 169 ALA A CA 1
ATOM 1247 C C . ALA A 1 169 ? 7.295 -7.183 16.316 1.00 92.81 169 ALA A C 1
ATOM 1249 O O . ALA A 1 169 ? 6.467 -6.431 16.824 1.00 92.81 169 ALA A O 1
ATOM 1250 N N . ALA A 1 170 ? 8.524 -6.772 15.987 1.00 93.44 170 ALA A N 1
ATOM 1251 C CA . ALA A 1 170 ? 8.982 -5.398 16.189 1.00 93.44 170 ALA A CA 1
ATOM 1252 C C . ALA A 1 170 ? 8.208 -4.422 15.291 1.00 93.44 170 ALA A C 1
ATOM 1254 O O . ALA A 1 170 ? 7.665 -3.429 15.772 1.00 93.44 170 ALA A O 1
ATOM 1255 N N . GLU A 1 171 ? 8.075 -4.752 14.010 1.00 95.38 171 GLU A N 1
ATOM 1256 C CA . GLU A 1 171 ? 7.344 -3.965 13.020 1.00 95.38 171 GLU A CA 1
ATOM 1257 C C . GLU A 1 171 ? 5.838 -3.977 13.286 1.00 95.38 171 GLU A C 1
ATOM 1259 O O . GLU A 1 171 ? 5.182 -2.947 13.148 1.00 95.38 171 GLU A O 1
ATOM 1264 N N . ALA A 1 172 ? 5.282 -5.114 13.715 1.00 95.75 172 ALA A N 1
ATOM 1265 C CA . ALA A 1 172 ? 3.892 -5.201 14.149 1.00 95.75 172 ALA A CA 1
ATOM 1266 C C . ALA A 1 172 ? 3.620 -4.267 15.335 1.00 95.75 172 ALA A C 1
ATOM 1268 O O . ALA A 1 172 ? 2.618 -3.557 15.326 1.00 95.75 172 ALA A O 1
ATOM 1269 N N . ASN A 1 173 ? 4.518 -4.227 16.324 1.00 95.88 173 ASN A N 1
ATOM 1270 C CA . ASN A 1 173 ? 4.398 -3.323 17.467 1.00 95.88 173 ASN A CA 1
ATOM 1271 C C . ASN A 1 173 ? 4.518 -1.852 17.050 1.00 95.88 173 ASN A C 1
ATOM 1273 O O . ASN A 1 173 ? 3.706 -1.041 17.487 1.00 95.88 173 ASN A O 1
ATOM 1277 N N . ALA A 1 174 ? 5.480 -1.507 16.187 1.00 96.25 174 ALA A N 1
ATOM 1278 C CA . ALA A 1 174 ? 5.648 -0.140 15.691 1.00 96.25 174 ALA A CA 1
ATOM 1279 C C . ALA A 1 174 ? 4.419 0.330 14.892 1.00 96.25 174 ALA A C 1
ATOM 1281 O O . ALA A 1 174 ? 3.857 1.385 15.180 1.00 96.25 174 ALA A O 1
ATOM 1282 N N . ALA A 1 175 ? 3.942 -0.492 13.950 1.00 97.56 175 ALA A N 1
ATOM 1283 C CA . ALA A 1 175 ? 2.743 -0.200 13.172 1.00 97.56 175 ALA A CA 1
ATOM 1284 C C . ALA A 1 175 ? 1.497 -0.087 14.063 1.00 97.56 175 ALA A C 1
ATOM 1286 O O . ALA A 1 175 ? 0.704 0.834 13.890 1.00 97.56 175 ALA A O 1
ATOM 1287 N N . ALA A 1 176 ? 1.321 -0.998 15.026 1.00 96.81 176 ALA A N 1
ATOM 1288 C CA . ALA A 1 176 ? 0.205 -0.945 15.964 1.00 96.81 176 ALA A CA 1
ATOM 1289 C C . ALA A 1 176 ? 0.246 0.324 16.821 1.00 96.81 176 ALA A C 1
ATOM 1291 O O . ALA A 1 176 ? -0.777 0.992 16.938 1.00 96.81 176 ALA A O 1
ATOM 1292 N N . SER A 1 177 ? 1.410 0.667 17.384 1.00 96.62 177 SER A N 1
ATOM 1293 C CA . SER A 1 177 ? 1.596 1.871 18.202 1.00 96.62 177 SER A CA 1
ATOM 1294 C C . SER A 1 177 ? 1.182 3.121 17.435 1.00 96.62 177 SER A C 1
ATOM 1296 O O . SER A 1 177 ? 0.297 3.839 17.894 1.00 96.62 177 SER A O 1
ATOM 1298 N N . PHE A 1 178 ? 1.739 3.306 16.232 1.00 97.44 178 PHE A N 1
ATOM 1299 C CA . PHE A 1 178 ? 1.387 4.419 15.356 1.00 97.44 178 PHE A CA 1
ATOM 1300 C C . PHE A 1 178 ? -0.124 4.453 15.085 1.00 97.44 178 PHE A C 1
ATOM 1302 O O . PHE A 1 178 ? -0.790 5.448 15.338 1.00 97.44 178 PHE A O 1
ATOM 1309 N N . LEU A 1 179 ? -0.715 3.344 14.629 1.00 97.75 179 LEU A N 1
ATOM 1310 C CA . LEU A 1 179 ? -2.132 3.320 14.252 1.00 97.75 179 LEU A CA 1
ATOM 1311 C C . LEU A 1 179 ? -3.081 3.545 15.432 1.00 97.75 179 LEU A C 1
ATOM 1313 O O . LEU A 1 179 ? -4.156 4.101 15.232 1.00 97.75 179 LEU A O 1
ATOM 1317 N N . PHE A 1 180 ? -2.726 3.094 16.638 1.00 96.06 180 PHE A N 1
ATOM 1318 C CA . PHE A 1 180 ? -3.528 3.356 17.832 1.00 96.06 180 PHE A CA 1
ATOM 1319 C C . PHE A 1 180 ? -3.455 4.821 18.266 1.00 96.06 180 PHE A C 1
ATOM 1321 O O . PHE A 1 180 ? -4.471 5.345 18.717 1.00 96.06 180 PHE A O 1
ATOM 1328 N N . GLU A 1 181 ? -2.304 5.472 18.102 1.00 95.81 181 GLU A N 1
ATOM 1329 C CA . GLU A 1 181 ? -2.150 6.915 18.313 1.00 95.81 181 GLU A CA 1
ATOM 1330 C C . GLU A 1 181 ? -3.000 7.716 17.318 1.00 95.81 181 GLU A C 1
ATOM 1332 O O . GLU A 1 181 ? -3.743 8.606 17.715 1.00 95.81 181 GLU A O 1
ATOM 1337 N N . GLN A 1 182 ? -3.036 7.303 16.047 1.00 96.12 182 GLN A N 1
ATOM 1338 C CA . GLN A 1 182 ? -3.884 7.931 15.023 1.00 96.12 182 GLN A CA 1
ATOM 1339 C C . GLN A 1 182 ? -5.399 7.794 15.276 1.00 96.12 182 GLN A C 1
ATOM 1341 O O . GLN A 1 182 ? -6.205 8.365 14.542 1.00 96.12 182 GLN A O 1
ATOM 1346 N N . LEU A 1 183 ? -5.827 7.042 16.298 1.00 94.94 183 LEU A N 1
ATOM 1347 C CA . LEU A 1 183 ? -7.230 7.034 16.717 1.00 94.94 183 LEU A CA 1
ATOM 1348 C C . LEU A 1 183 ? -7.621 8.265 17.558 1.00 94.94 183 LEU A C 1
ATOM 1350 O O . LEU A 1 183 ? -8.805 8.419 17.857 1.00 94.94 183 LEU A O 1
ATOM 1354 N N . ASP A 1 184 ? -6.661 9.094 17.977 1.00 91.88 184 ASP A N 1
ATOM 1355 C CA . ASP A 1 184 ? -6.906 10.402 18.606 1.00 91.88 184 ASP A CA 1
ATOM 1356 C C . ASP A 1 184 ? -7.172 11.525 17.596 1.00 91.88 184 ASP A C 1
ATOM 1358 O O . ASP A 1 184 ? -7.703 12.569 17.971 1.00 91.88 184 ASP A O 1
ATOM 1362 N N . ASP A 1 185 ? -6.832 11.312 16.326 1.00 93.31 185 ASP A N 1
ATOM 1363 C CA . ASP A 1 185 ? -6.962 12.313 15.274 1.00 93.31 185 ASP A CA 1
ATOM 1364 C C . ASP A 1 185 ? -8.259 12.114 14.475 1.00 93.31 185 ASP A C 1
ATOM 1366 O O . ASP A 1 185 ? -8.405 11.154 13.714 1.00 93.31 185 ASP A O 1
ATOM 1370 N N . ASP A 1 186 ? -9.199 13.053 14.600 1.00 89.69 186 ASP A N 1
ATOM 1371 C CA . ASP A 1 186 ? -10.481 13.032 13.887 1.00 89.69 186 ASP A CA 1
ATOM 1372 C C . ASP A 1 186 ? -10.328 12.971 12.354 1.00 89.69 186 ASP A C 1
ATOM 1374 O O . ASP A 1 186 ? -11.187 12.400 11.670 1.00 89.69 186 ASP A O 1
ATOM 1378 N N . ALA A 1 187 ? -9.248 13.524 11.793 1.00 91.25 187 ALA A N 1
ATOM 1379 C CA . ALA A 1 187 ? -8.989 13.499 10.358 1.00 91.25 187 ALA A CA 1
ATOM 1380 C C . ALA A 1 187 ? -8.531 12.113 9.875 1.00 91.25 187 ALA A C 1
ATOM 1382 O O . ALA A 1 187 ? -8.813 11.742 8.729 1.00 91.25 187 ALA A O 1
ATOM 1383 N N . VAL A 1 188 ? -7.870 11.329 10.733 1.00 94.88 188 VAL A N 1
ATOM 1384 C CA . VAL A 1 188 ? -7.186 10.075 10.365 1.00 94.88 188 VAL A CA 1
ATOM 1385 C C . VAL A 1 188 ? -7.868 8.829 10.947 1.00 94.88 188 VAL A C 1
ATOM 1387 O O . VAL A 1 188 ? -7.736 7.737 10.382 1.00 94.88 188 VAL A O 1
ATOM 1390 N N . VAL A 1 189 ? -8.686 8.977 11.994 1.00 94.06 189 VAL A N 1
ATOM 1391 C CA . VAL A 1 189 ? -9.269 7.884 12.795 1.00 94.06 189 VAL A CA 1
ATOM 1392 C C . VAL A 1 189 ? -9.932 6.786 11.955 1.00 94.06 189 VAL A C 1
ATOM 1394 O O . VAL A 1 189 ? -9.759 5.599 12.229 1.00 94.06 189 VAL A O 1
ATOM 1397 N N . ILE A 1 190 ? -10.660 7.141 10.890 1.00 92.56 190 ILE A N 1
ATOM 1398 C CA . ILE A 1 190 ? -11.334 6.161 10.021 1.00 92.56 190 ILE A CA 1
ATOM 1399 C C . ILE A 1 190 ? -10.311 5.315 9.251 1.00 92.56 190 ILE A C 1
ATOM 1401 O O . ILE A 1 190 ? -10.479 4.100 9.134 1.00 92.56 190 ILE A O 1
ATOM 1405 N N . ALA A 1 191 ? -9.250 5.936 8.729 1.00 94.62 191 ALA A N 1
ATOM 1406 C CA . ALA A 1 191 ? -8.208 5.240 7.979 1.00 94.62 191 ALA A CA 1
ATOM 1407 C C . ALA A 1 191 ? -7.385 4.325 8.897 1.00 94.62 191 ALA A C 1
ATOM 1409 O O . ALA A 1 191 ? -7.141 3.165 8.550 1.00 94.62 191 ALA A O 1
ATOM 1410 N N . ALA A 1 192 ? -7.031 4.815 10.088 1.00 96.56 192 ALA A N 1
ATOM 1411 C CA . ALA A 1 192 ? -6.357 4.031 11.116 1.00 96.56 192 ALA A CA 1
ATOM 1412 C C . ALA A 1 192 ? -7.205 2.825 11.551 1.00 96.56 192 ALA A C 1
ATOM 1414 O O . ALA A 1 192 ? -6.717 1.692 11.581 1.00 96.56 192 ALA A O 1
ATOM 1415 N N . ALA A 1 193 ? -8.503 3.030 11.788 1.00 94.75 193 ALA A N 1
ATOM 1416 C CA . ALA A 1 193 ? -9.424 1.959 12.143 1.00 94.75 193 ALA A CA 1
ATOM 1417 C C . ALA A 1 193 ? -9.627 0.930 11.018 1.00 94.75 193 ALA A C 1
ATOM 1419 O O . ALA A 1 193 ? -9.598 -0.267 11.299 1.00 94.75 193 ALA A O 1
ATOM 1420 N N . ASP A 1 194 ? -9.787 1.348 9.753 1.00 94.62 194 ASP A N 1
ATOM 1421 C CA . ASP A 1 194 ? -9.860 0.417 8.609 1.00 94.62 194 ASP A CA 1
ATOM 1422 C C . ASP A 1 194 ? -8.593 -0.446 8.529 1.00 94.62 194 ASP A C 1
ATOM 1424 O O . ASP A 1 194 ? -8.662 -1.664 8.331 1.00 94.62 194 ASP A O 1
ATOM 1428 N N . ALA A 1 195 ? -7.426 0.170 8.720 1.00 96.00 195 ALA A N 1
ATOM 1429 C CA . ALA A 1 195 ? -6.144 -0.514 8.682 1.00 96.00 195 ALA A CA 1
ATOM 1430 C C . ALA A 1 195 ? -6.001 -1.536 9.828 1.00 96.00 195 ALA A C 1
ATOM 1432 O O . ALA A 1 195 ? -5.700 -2.710 9.577 1.00 96.00 195 ALA A O 1
ATOM 1433 N N . LEU A 1 196 ? -6.313 -1.124 11.061 1.00 96.38 196 LEU A N 1
ATOM 1434 C CA . LEU A 1 196 ? -6.336 -1.972 12.255 1.00 96.38 196 LEU A CA 1
ATOM 1435 C C . LEU A 1 196 ? -7.330 -3.133 12.129 1.00 96.38 196 LEU A C 1
ATOM 1437 O O . LEU A 1 196 ? -7.008 -4.271 12.452 1.00 96.38 196 LEU A O 1
ATOM 1441 N N . VAL A 1 197 ? -8.529 -2.900 11.604 1.00 95.00 197 VAL A N 1
ATOM 1442 C CA . VAL A 1 197 ? -9.536 -3.954 11.415 1.00 95.00 197 VAL A CA 1
ATOM 1443 C C . VAL A 1 197 ? -9.073 -5.009 10.405 1.00 95.00 197 VAL A C 1
ATOM 1445 O O . VAL A 1 197 ? -9.279 -6.215 10.595 1.00 95.00 197 VAL A O 1
ATOM 1448 N N . ARG A 1 198 ? -8.416 -4.585 9.323 1.00 93.62 198 ARG A N 1
ATOM 1449 C CA . ARG A 1 198 ? -7.921 -5.510 8.297 1.00 93.62 198 ARG A CA 1
ATOM 1450 C C . ARG A 1 198 ? -6.766 -6.357 8.809 1.00 93.62 198 ARG A C 1
ATOM 1452 O O . ARG A 1 198 ? -6.840 -7.585 8.725 1.00 93.62 198 ARG A O 1
ATOM 1459 N N . TYR A 1 199 ? -5.741 -5.703 9.344 1.00 94.25 199 TYR A N 1
ATOM 1460 C CA . TYR A 1 199 ? -4.434 -6.313 9.594 1.00 94.25 199 TYR A CA 1
ATOM 1461 C C . TYR A 1 199 ? -4.129 -6.544 11.074 1.00 94.25 199 TYR A C 1
ATOM 1463 O O . TYR A 1 199 ? -3.269 -7.357 11.396 1.00 94.25 199 TYR A O 1
ATOM 1471 N N . GLY A 1 200 ? -4.875 -5.913 11.978 1.00 92.75 200 GLY A N 1
ATOM 1472 C CA . GLY A 1 200 ? -4.581 -5.901 13.407 1.00 92.75 200 GLY A CA 1
ATOM 1473 C C . GLY A 1 200 ? -4.644 -7.257 14.091 1.00 92.75 200 GLY A C 1
ATOM 1474 O O . GLY A 1 200 ? -4.054 -7.404 15.146 1.00 92.75 200 GLY A O 1
ATOM 1475 N N . ALA A 1 201 ? -5.252 -8.282 13.484 1.00 91.88 201 ALA A N 1
ATOM 1476 C CA . ALA A 1 201 ? -5.166 -9.656 13.994 1.00 91.88 201 ALA A CA 1
ATOM 1477 C C . ALA A 1 201 ? -3.714 -10.177 14.090 1.00 91.88 201 ALA A C 1
ATOM 1479 O O . ALA A 1 201 ? -3.454 -11.095 14.859 1.00 91.88 201 ALA A O 1
ATOM 1480 N N . ALA A 1 202 ? -2.784 -9.597 13.324 1.00 92.94 202 ALA A N 1
ATOM 1481 C CA . ALA A 1 202 ? -1.356 -9.890 13.412 1.00 92.94 202 ALA A CA 1
ATOM 1482 C C . ALA A 1 202 ? -0.630 -9.074 14.501 1.00 92.94 202 ALA A C 1
ATOM 1484 O O . ALA A 1 202 ? 0.542 -9.327 14.767 1.00 92.94 202 ALA A O 1
ATOM 1485 N N . PHE A 1 203 ? -1.287 -8.084 15.114 1.00 95.06 203 PHE A N 1
ATOM 1486 C CA . PHE A 1 203 ? -0.660 -7.194 16.088 1.00 95.06 203 PHE A CA 1
ATOM 1487 C C . PHE A 1 203 ? -0.745 -7.778 17.503 1.00 95.06 203 PHE A C 1
ATOM 1489 O O . PHE A 1 203 ? -1.840 -8.120 17.969 1.00 95.06 203 PHE A O 1
ATOM 1496 N N . PRO A 1 204 ? 0.388 -7.875 18.221 1.00 91.38 204 PRO A N 1
ATOM 1497 C CA . PRO A 1 204 ? 0.395 -8.322 19.607 1.00 91.38 204 PRO A CA 1
ATOM 1498 C C . PRO A 1 204 ? -0.520 -7.460 20.487 1.00 91.38 204 PRO A C 1
ATOM 1500 O O . PRO A 1 204 ? -0.507 -6.236 20.407 1.00 91.38 204 PRO A O 1
ATOM 1503 N N . GLY A 1 205 ? -1.338 -8.098 21.328 1.00 90.69 205 GLY A N 1
ATOM 1504 C CA . GLY A 1 205 ? -2.192 -7.392 22.292 1.00 90.69 205 GLY A CA 1
ATOM 1505 C C . GLY A 1 205 ? -3.370 -6.609 21.692 1.00 90.69 205 GLY A C 1
ATOM 1506 O O . GLY A 1 205 ? -4.062 -5.912 22.436 1.00 90.69 205 GLY A O 1
ATOM 1507 N N . VAL A 1 206 ? -3.652 -6.740 20.386 1.00 93.81 206 VAL A N 1
ATOM 1508 C CA . VAL A 1 206 ? -4.723 -5.980 19.708 1.00 93.81 206 VAL A CA 1
ATOM 1509 C C . VAL A 1 206 ? -6.086 -6.133 20.390 1.00 93.81 206 VAL A C 1
ATOM 1511 O O . VAL A 1 206 ? -6.847 -5.174 20.474 1.00 93.81 206 VAL A O 1
ATOM 1514 N N . GLU A 1 207 ? -6.404 -7.328 20.896 1.00 93.19 207 GLU A N 1
ATOM 1515 C CA . GLU A 1 207 ? -7.692 -7.604 21.532 1.00 93.19 207 GLU A CA 1
ATOM 1516 C C . GLU A 1 207 ? -7.815 -6.878 22.873 1.00 93.19 207 GLU A C 1
ATOM 1518 O O . GLU A 1 207 ? -8.840 -6.254 23.149 1.00 93.19 207 GLU A O 1
ATOM 1523 N N . GLU A 1 208 ? -6.767 -6.922 23.697 1.00 94.25 208 GLU A N 1
ATOM 1524 C CA . GLU A 1 208 ? -6.744 -6.213 24.974 1.00 94.25 208 GLU A CA 1
ATOM 1525 C C . GLU A 1 208 ? -6.876 -4.706 24.749 1.00 94.25 208 GLU A C 1
ATOM 1527 O O . GLU A 1 208 ? -7.693 -4.050 25.402 1.00 94.25 208 GLU A O 1
ATOM 1532 N N . GLN A 1 209 ? -6.142 -4.172 23.772 1.00 94.88 209 GLN A N 1
ATOM 1533 C CA . GLN A 1 209 ? -6.224 -2.763 23.420 1.00 94.88 209 GLN A CA 1
ATOM 1534 C C . GLN A 1 209 ? -7.624 -2.399 22.913 1.00 94.88 209 GLN A C 1
ATOM 1536 O O . GLN A 1 209 ? -8.216 -1.436 23.392 1.00 94.88 209 GLN A O 1
ATOM 1541 N N . ALA A 1 210 ? -8.224 -3.212 22.040 1.00 94.50 210 ALA A N 1
ATOM 1542 C CA . ALA A 1 210 ? -9.587 -2.991 21.568 1.00 94.50 210 ALA A CA 1
ATOM 1543 C C . ALA A 1 210 ? -10.612 -2.991 22.718 1.00 94.50 210 ALA A C 1
ATOM 1545 O O . ALA A 1 210 ? -11.492 -2.132 22.753 1.00 94.50 210 ALA A O 1
ATOM 1546 N N . ARG A 1 211 ? -10.469 -3.880 23.714 1.00 94.19 211 ARG A N 1
ATOM 1547 C CA . ARG A 1 211 ? -11.317 -3.890 24.924 1.00 94.19 211 ARG A CA 1
ATOM 1548 C C . ARG A 1 211 ? -11.161 -2.630 25.775 1.00 94.19 211 ARG A C 1
ATOM 1550 O O . ARG A 1 211 ? -12.130 -2.223 26.414 1.00 94.19 211 ARG A O 1
ATOM 1557 N N . ARG A 1 212 ? -9.971 -2.024 25.809 1.00 94.50 212 ARG A N 1
ATOM 1558 C CA . ARG A 1 212 ? -9.752 -0.727 26.470 1.00 94.50 212 ARG A CA 1
ATOM 1559 C C . ARG A 1 212 ? -10.473 0.387 25.711 1.00 94.50 212 ARG A C 1
ATOM 1561 O O . ARG A 1 212 ? -11.242 1.109 26.331 1.00 94.50 212 ARG A O 1
ATOM 1568 N N . LEU A 1 213 ? -10.336 0.433 24.382 1.00 94.06 213 LEU A N 1
ATOM 1569 C CA . LEU A 1 213 ? -10.972 1.453 23.536 1.00 94.06 213 LEU A CA 1
ATOM 1570 C C . LEU A 1 213 ? -12.506 1.465 23.644 1.00 94.06 213 LEU A C 1
ATOM 1572 O O . LEU A 1 213 ? -13.112 2.527 23.598 1.00 94.06 213 LEU A O 1
ATOM 1576 N N . VAL A 1 214 ? -13.157 0.312 23.842 1.00 92.69 214 VAL A N 1
ATOM 1577 C CA . VAL A 1 214 ? -14.625 0.236 24.034 1.00 92.69 214 VAL A CA 1
ATOM 1578 C C . VAL A 1 214 ? -15.113 1.015 25.268 1.00 92.69 214 VAL A C 1
ATOM 1580 O O . VAL A 1 214 ? -16.295 1.342 25.363 1.00 92.69 214 VAL A O 1
ATOM 1583 N N . LYS A 1 215 ? -14.230 1.321 26.223 1.00 91.12 215 LYS A N 1
ATOM 1584 C CA . LYS A 1 215 ? -14.574 2.096 27.424 1.00 91.12 215 LYS A CA 1
ATOM 1585 C C . LYS A 1 215 ? -14.525 3.609 27.201 1.00 91.12 215 LYS A C 1
ATOM 1587 O O . LYS A 1 215 ? -14.982 4.336 28.075 1.00 91.12 215 LYS A O 1
ATOM 1592 N N . GLU A 1 216 ? -13.996 4.056 26.066 1.00 90.06 216 GLU A N 1
ATOM 1593 C CA . GLU A 1 216 ? -13.929 5.468 25.698 1.00 90.06 216 GLU A CA 1
ATOM 1594 C C . GLU A 1 216 ? -15.309 6.002 25.270 1.00 90.06 216 GLU A C 1
ATOM 1596 O O . GLU A 1 216 ? -16.208 5.236 24.900 1.00 90.06 216 GLU A O 1
ATOM 1601 N N . ASP A 1 217 ? -15.457 7.329 25.279 1.00 83.06 217 ASP A N 1
ATOM 1602 C CA . ASP A 1 217 ? -16.687 8.050 24.905 1.00 83.06 217 ASP A CA 1
ATOM 1603 C C . ASP A 1 217 ? -16.514 8.887 23.616 1.00 83.06 217 ASP A C 1
ATOM 1605 O O . ASP A 1 217 ? -17.184 9.895 23.394 1.00 83.06 217 ASP A O 1
ATOM 1609 N N . ASN A 1 218 ? -15.595 8.465 22.747 1.00 86.56 218 ASN A N 1
ATOM 1610 C CA . ASN A 1 218 ? -15.192 9.154 21.518 1.00 86.56 218 ASN A CA 1
ATOM 1611 C C . ASN A 1 218 ? -15.139 8.154 20.328 1.00 86.56 218 ASN A C 1
ATOM 1613 O O . ASN A 1 218 ? -15.502 6.982 20.498 1.00 86.56 218 ASN A O 1
ATOM 1617 N N . PRO A 1 219 ? -14.713 8.555 19.111 1.00 87.19 219 PRO A N 1
ATOM 1618 C CA . PRO A 1 219 ? -14.606 7.648 17.961 1.00 87.19 219 PRO A CA 1
ATOM 1619 C C . PRO A 1 219 ? -13.803 6.359 18.221 1.00 87.19 219 PRO A C 1
ATOM 1621 O O . PRO A 1 219 ? -14.083 5.327 17.603 1.00 87.19 219 PRO A O 1
ATOM 1624 N N . LYS A 1 220 ? -12.881 6.357 19.194 1.00 90.94 220 LYS A N 1
ATOM 1625 C CA . LYS A 1 220 ? -12.130 5.160 19.598 1.00 90.94 220 LYS A CA 1
ATOM 1626 C C . LYS A 1 220 ? -13.029 4.040 20.094 1.00 90.94 220 LYS A C 1
ATOM 1628 O O . LYS A 1 220 ? -12.736 2.875 19.835 1.00 90.94 220 LYS A O 1
ATOM 1633 N N . ARG A 1 221 ? -14.153 4.368 20.736 1.00 92.00 221 ARG A N 1
ATOM 1634 C CA . ARG A 1 221 ? -15.168 3.386 21.143 1.00 92.00 221 ARG A CA 1
ATOM 1635 C C . ARG A 1 221 ? -15.634 2.556 19.954 1.00 92.00 221 ARG A C 1
ATOM 1637 O O . ARG A 1 221 ? -15.671 1.327 20.020 1.00 92.00 221 ARG A O 1
ATOM 1644 N N . MET A 1 222 ? -15.957 3.231 18.850 1.00 93.56 222 MET A N 1
ATOM 1645 C CA . MET A 1 222 ? -16.415 2.590 17.617 1.00 93.56 222 MET A CA 1
ATOM 1646 C C . MET A 1 222 ? -15.292 1.791 16.956 1.00 93.56 222 MET A C 1
ATOM 1648 O O . MET A 1 222 ? -15.536 0.674 16.490 1.00 93.56 222 MET A O 1
ATOM 1652 N N . ALA A 1 223 ? -14.062 2.316 16.976 1.00 93.31 223 ALA A N 1
ATOM 1653 C CA . ALA A 1 223 ? -12.882 1.590 16.519 1.00 93.31 223 ALA A CA 1
ATOM 1654 C C . ALA A 1 223 ? -12.692 0.287 17.311 1.00 93.31 223 ALA A C 1
ATOM 1656 O O . ALA A 1 223 ? -12.580 -0.775 16.706 1.00 93.31 223 ALA A O 1
ATOM 1657 N N . GLY A 1 224 ? -12.745 0.343 18.647 1.00 94.25 224 GLY A N 1
ATOM 1658 C CA . GLY A 1 224 ? -12.628 -0.809 19.543 1.00 94.25 224 GLY A CA 1
ATOM 1659 C C . GLY A 1 224 ? -13.698 -1.872 19.298 1.00 94.25 224 GLY A C 1
ATOM 1660 O O . GLY A 1 224 ? -13.375 -3.054 19.182 1.00 94.25 224 GLY A O 1
ATOM 1661 N N . LEU A 1 225 ? -14.964 -1.469 19.138 1.00 93.75 225 LEU A N 1
ATOM 1662 C CA . LEU A 1 225 ? -16.047 -2.400 18.800 1.00 93.75 225 LEU A CA 1
ATOM 1663 C C . LEU A 1 225 ? -15.828 -3.060 17.429 1.00 93.75 225 LEU A C 1
ATOM 1665 O O . LEU A 1 225 ? -15.989 -4.274 17.309 1.00 93.75 225 LEU A O 1
ATOM 1669 N N . CYS A 1 226 ? -15.417 -2.296 16.410 1.00 93.94 226 CYS A N 1
ATOM 1670 C CA . CYS A 1 226 ? -15.114 -2.846 15.084 1.00 93.94 226 CYS A CA 1
ATOM 1671 C C . CYS A 1 226 ? -13.914 -3.789 15.103 1.00 93.94 226 CYS A C 1
ATOM 1673 O O . CYS A 1 226 ? -13.958 -4.849 14.486 1.00 93.94 226 CYS A O 1
ATOM 1675 N N . LEU A 1 227 ? -12.859 -3.425 15.826 1.00 94.31 227 LEU A N 1
ATOM 1676 C CA . LEU A 1 227 ? -11.683 -4.256 16.041 1.00 94.31 227 LEU A CA 1
ATOM 1677 C C . LEU A 1 227 ? -12.079 -5.599 16.649 1.00 94.31 227 LEU A C 1
ATOM 1679 O O . LEU A 1 227 ? -11.771 -6.630 16.062 1.00 94.31 227 LEU A O 1
ATOM 1683 N N . LEU A 1 228 ? -12.836 -5.600 17.750 1.00 94.44 228 LEU A N 1
ATOM 1684 C CA . LEU A 1 228 ? -13.311 -6.839 18.370 1.00 94.44 228 LEU A CA 1
ATOM 1685 C C . LEU A 1 228 ? -14.194 -7.647 17.421 1.00 94.44 228 LEU A C 1
ATOM 1687 O O . LEU A 1 228 ? -14.000 -8.855 17.294 1.00 94.44 228 LEU A O 1
ATOM 1691 N N . ALA A 1 229 ? -15.111 -7.001 16.699 1.00 92.88 229 ALA A N 1
ATOM 1692 C CA . ALA A 1 229 ? -15.926 -7.676 15.692 1.00 92.88 229 ALA A CA 1
ATOM 1693 C C . ALA A 1 229 ? -15.071 -8.327 14.586 1.00 92.88 229 ALA A C 1
ATOM 1695 O O . ALA A 1 229 ? -15.450 -9.369 14.055 1.00 92.88 229 ALA A O 1
ATOM 1696 N N . ALA A 1 230 ? -13.922 -7.740 14.248 1.00 91.50 230 ALA A N 1
ATOM 1697 C CA . ALA A 1 230 ? -13.044 -8.198 13.178 1.00 91.50 230 ALA A CA 1
ATOM 1698 C C . ALA A 1 230 ? -12.004 -9.246 13.595 1.00 91.50 230 ALA A C 1
ATOM 1700 O O . ALA A 1 230 ? -11.575 -10.041 12.754 1.00 91.50 230 ALA A O 1
ATOM 1701 N N . THR A 1 231 ? -11.529 -9.205 14.840 1.00 87.19 231 THR A N 1
ATOM 1702 C CA . THR A 1 231 ? -10.412 -10.037 15.318 1.00 87.19 231 THR A CA 1
ATOM 1703 C C . THR A 1 231 ? -10.856 -11.197 16.197 1.00 87.19 231 THR A C 1
ATOM 1705 O O . THR A 1 231 ? -10.077 -12.122 16.404 1.00 87.19 231 THR A O 1
ATOM 1708 N N . THR A 1 232 ? -12.103 -11.194 16.673 1.00 84.50 232 THR A N 1
ATOM 1709 C CA . THR A 1 232 ? -12.615 -12.225 17.580 1.00 84.50 232 THR A CA 1
ATOM 1710 C C . THR A 1 232 ? -13.824 -12.959 16.997 1.00 84.50 232 THR A C 1
ATOM 1712 O O . THR A 1 232 ? -14.619 -12.415 16.226 1.00 84.50 232 THR A O 1
ATOM 1715 N N . ALA A 1 233 ? -14.019 -14.204 17.436 1.00 82.25 233 ALA A N 1
ATOM 1716 C CA . ALA A 1 233 ? -15.210 -14.999 17.133 1.00 82.25 233 ALA A CA 1
ATOM 1717 C C . ALA A 1 233 ? -16.431 -14.609 17.996 1.00 82.25 233 ALA A C 1
ATOM 1719 O O . ALA A 1 233 ? -17.329 -15.422 18.203 1.00 82.25 233 ALA A O 1
ATOM 1720 N N . MET A 1 234 ? -16.467 -13.385 18.539 1.00 85.69 234 MET A N 1
ATOM 1721 C CA . MET A 1 234 ? -17.536 -12.949 19.436 1.00 85.69 234 MET A CA 1
ATOM 1722 C C . MET A 1 234 ? -18.887 -12.922 18.726 1.00 85.69 234 MET A C 1
ATOM 1724 O O . MET A 1 234 ? -19.043 -12.345 17.643 1.00 85.69 234 MET A O 1
ATOM 1728 N N . ASP A 1 235 ? -19.887 -13.511 19.373 1.00 87.38 235 ASP A N 1
ATOM 1729 C CA . ASP A 1 235 ? -21.257 -13.450 18.896 1.00 87.38 235 ASP A CA 1
ATOM 1730 C C . ASP A 1 235 ? -21.851 -12.037 19.049 1.00 87.38 235 ASP A C 1
ATOM 1732 O O . ASP A 1 235 ? -21.315 -11.139 19.712 1.00 87.38 235 ASP A O 1
ATOM 1736 N N . ALA A 1 236 ? -23.001 -11.822 18.409 1.00 84.94 236 ALA A N 1
ATOM 1737 C CA . ALA A 1 236 ? -23.677 -10.532 18.455 1.00 84.94 236 ALA A CA 1
ATOM 1738 C C . ALA A 1 236 ? -24.149 -10.159 19.873 1.00 84.94 236 ALA A C 1
ATOM 1740 O O . ALA A 1 236 ? -24.311 -8.974 20.158 1.00 84.94 236 ALA A O 1
ATOM 1741 N N . ALA A 1 237 ? -24.389 -11.137 20.754 1.00 87.12 237 ALA A N 1
ATOM 1742 C CA . ALA A 1 237 ? -24.832 -10.898 22.125 1.00 87.12 237 ALA A CA 1
ATOM 1743 C C . ALA A 1 237 ? -23.700 -10.330 22.989 1.00 87.12 237 ALA A C 1
ATOM 1745 O O . ALA A 1 237 ? -23.900 -9.354 23.710 1.00 87.12 237 ALA A O 1
ATOM 1746 N N . THR A 1 238 ? -22.495 -10.874 22.852 1.00 90.00 238 THR A N 1
ATOM 1747 C CA . THR A 1 238 ? -21.321 -10.421 23.592 1.00 90.00 238 THR A CA 1
ATOM 1748 C C . THR A 1 238 ? -20.852 -9.059 23.090 1.00 90.00 238 THR A C 1
ATOM 1750 O O . THR A 1 238 ? -20.543 -8.181 23.895 1.00 90.00 238 THR A O 1
ATOM 1753 N N . LEU A 1 239 ? -20.882 -8.825 21.770 1.00 88.75 239 LEU A N 1
ATOM 1754 C CA . LEU A 1 239 ? -20.586 -7.503 21.208 1.00 88.75 239 LEU A CA 1
ATOM 1755 C C . LEU A 1 239 ? -21.607 -6.449 21.673 1.00 88.75 239 LEU A C 1
ATOM 1757 O O . LEU A 1 239 ? -21.224 -5.331 22.005 1.00 88.75 239 LEU A O 1
ATOM 1761 N N . ARG A 1 240 ? -22.894 -6.816 21.779 1.00 87.44 240 ARG A N 1
ATOM 1762 C CA . ARG A 1 240 ? -23.942 -5.968 22.378 1.00 87.44 240 ARG A CA 1
ATOM 1763 C C . ARG A 1 240 ? -23.681 -5.656 23.845 1.00 87.44 240 ARG A C 1
ATOM 1765 O O . ARG A 1 240 ? -23.833 -4.511 24.254 1.00 87.44 240 ARG A O 1
ATOM 1772 N N . ALA A 1 241 ? -23.307 -6.662 24.632 1.00 89.19 241 ALA A N 1
ATOM 1773 C CA . ALA A 1 241 ? -23.012 -6.477 26.048 1.00 89.19 241 ALA A CA 1
ATOM 1774 C C . ALA A 1 241 ? -21.850 -5.493 26.251 1.00 89.19 241 ALA A C 1
ATOM 1776 O O . ALA A 1 241 ? -21.926 -4.631 27.121 1.00 89.19 241 ALA A O 1
ATOM 1777 N N . LEU A 1 242 ? -20.819 -5.576 25.403 1.00 89.12 242 LEU A N 1
ATOM 1778 C CA . LEU A 1 242 ? -19.700 -4.633 25.399 1.00 89.12 242 LEU A CA 1
ATOM 1779 C C . LEU A 1 242 ? -20.089 -3.231 24.924 1.00 89.12 242 LEU A C 1
ATOM 1781 O O . LEU A 1 242 ? -19.648 -2.247 25.512 1.00 89.12 242 LEU A O 1
ATOM 1785 N N . ALA A 1 243 ? -20.920 -3.132 23.885 1.00 85.75 243 ALA A N 1
ATOM 1786 C CA . ALA A 1 243 ? -21.428 -1.853 23.399 1.00 85.75 243 ALA A CA 1
ATOM 1787 C C . ALA A 1 243 ? -22.278 -1.123 24.454 1.00 85.75 243 ALA A C 1
ATOM 1789 O O . ALA A 1 243 ? -22.339 0.105 24.439 1.00 85.75 243 ALA A O 1
ATOM 1790 N N . GLY A 1 244 ? -22.876 -1.857 25.396 1.00 84.50 244 GLY A N 1
ATOM 1791 C CA . GLY A 1 244 ? -23.647 -1.292 26.496 1.00 84.50 244 GLY A CA 1
ATOM 1792 C C . GLY A 1 244 ? -24.987 -0.687 26.047 1.00 84.50 244 GLY A C 1
ATOM 1793 O O . GLY A 1 244 ? -25.465 -0.957 24.941 1.00 84.50 244 GLY A O 1
ATOM 1794 N N . PRO A 1 245 ? -25.655 0.091 26.918 1.00 78.62 245 PRO A N 1
ATOM 1795 C CA . PRO A 1 245 ? -26.896 0.770 26.560 1.00 78.62 245 PRO A CA 1
ATOM 1796 C C . PRO A 1 245 ? -26.641 1.864 25.514 1.00 78.62 245 PRO A C 1
ATOM 1798 O O . PRO A 1 245 ? -25.665 2.600 25.627 1.00 78.62 245 PRO A O 1
ATOM 1801 N N . LYS A 1 246 ? -27.550 1.993 24.534 1.00 73.50 246 LYS A N 1
ATOM 1802 C CA . LYS A 1 246 ? -27.501 3.033 23.493 1.00 73.50 246 LYS A CA 1
ATOM 1803 C C . LYS A 1 246 ? -27.488 4.418 24.145 1.00 73.50 246 LYS A C 1
ATOM 1805 O O . LYS A 1 246 ? -28.451 4.776 24.824 1.00 73.50 246 LYS A O 1
ATOM 1810 N N . ARG A 1 247 ? -26.432 5.197 23.905 1.00 78.12 247 ARG A N 1
ATOM 1811 C CA . ARG A 1 247 ? -26.375 6.625 24.239 1.00 78.12 247 ARG A CA 1
ATOM 1812 C C . ARG A 1 247 ? -26.683 7.453 22.994 1.00 78.12 247 ARG A C 1
ATOM 1814 O O . ARG A 1 247 ? -26.431 7.021 21.874 1.00 78.12 247 ARG A O 1
ATOM 1821 N N . GLU A 1 248 ? -27.213 8.655 23.174 1.00 73.38 248 GLU A N 1
ATOM 1822 C CA . GLU A 1 248 ? -27.498 9.568 22.055 1.00 73.38 248 GLU A CA 1
ATOM 1823 C C . GLU A 1 248 ? -26.219 9.952 21.288 1.00 73.38 248 GLU A C 1
ATOM 1825 O O . GLU A 1 248 ? -26.195 10.001 20.058 1.00 73.38 248 GLU A O 1
ATOM 1830 N N . THR A 1 249 ? -25.108 10.120 22.009 1.00 74.44 249 THR A N 1
ATOM 1831 C CA . THR A 1 249 ? -23.780 10.353 21.430 1.00 74.44 249 THR A CA 1
ATOM 1832 C C . THR A 1 249 ? -23.290 9.180 20.581 1.00 74.44 249 THR A C 1
ATOM 1834 O O . THR A 1 249 ? -22.628 9.413 19.568 1.00 74.44 249 THR A O 1
ATOM 1837 N N . ASP A 1 250 ? -23.656 7.942 20.935 1.00 77.25 250 ASP A N 1
ATOM 1838 C CA . ASP A 1 250 ? -23.255 6.741 20.196 1.00 77.25 250 ASP A CA 1
ATOM 1839 C C . ASP A 1 250 ? -23.892 6.692 18.811 1.00 77.25 250 ASP A C 1
ATOM 1841 O O . ASP A 1 250 ? -23.256 6.226 17.877 1.00 77.25 250 ASP A O 1
ATOM 1845 N N . GLU A 1 251 ? -25.121 7.185 18.647 1.00 83.75 251 GLU A N 1
ATOM 1846 C CA . GLU A 1 251 ? -25.797 7.190 17.347 1.00 83.75 251 GLU A CA 1
ATOM 1847 C C . GLU A 1 251 ? -25.084 8.121 16.367 1.00 83.75 251 GLU A C 1
ATOM 1849 O O . GLU A 1 251 ? -24.712 7.712 15.265 1.00 83.75 251 GLU A O 1
ATOM 1854 N N . ARG A 1 252 ? -24.784 9.352 16.795 1.00 85.31 252 ARG A N 1
ATOM 1855 C CA . ARG A 1 252 ? -24.030 10.305 15.972 1.00 85.31 252 ARG A CA 1
ATOM 1856 C C . ARG A 1 252 ? -22.637 9.774 15.622 1.00 85.31 252 ARG A C 1
ATOM 1858 O O . ARG A 1 252 ? -22.243 9.850 14.459 1.00 85.31 252 ARG A O 1
ATOM 1865 N N . LEU A 1 253 ? -21.917 9.226 16.606 1.00 85.06 253 LEU A N 1
ATOM 1866 C CA . LEU A 1 253 ? -20.583 8.647 16.409 1.00 85.06 253 LEU A CA 1
ATOM 1867 C C . LEU A 1 253 ? -20.623 7.414 15.500 1.00 85.06 253 LEU A C 1
ATOM 1869 O O . LEU A 1 253 ? -19.793 7.277 14.607 1.00 85.06 253 LEU A O 1
ATOM 1873 N N . ALA A 1 254 ? -21.606 6.532 15.675 1.00 87.12 254 ALA A N 1
ATOM 1874 C CA . ALA A 1 254 ? -21.799 5.368 14.821 1.00 87.12 254 ALA A CA 1
ATOM 1875 C C . ALA A 1 254 ? -22.053 5.792 13.372 1.00 87.12 254 ALA A C 1
ATOM 1877 O O . ALA A 1 254 ? -21.432 5.251 12.457 1.00 87.12 254 ALA A O 1
ATOM 1878 N N . HIS A 1 255 ? -22.912 6.789 13.144 1.00 89.31 255 HIS A N 1
ATOM 1879 C CA . HIS A 1 255 ? -23.178 7.309 11.805 1.00 89.31 255 HIS A CA 1
ATOM 1880 C C . HIS A 1 255 ? -21.939 7.931 11.152 1.00 89.31 255 HIS A C 1
ATOM 1882 O O . HIS A 1 255 ? -21.689 7.647 9.980 1.00 89.31 255 HIS A O 1
ATOM 1888 N N . SER A 1 256 ? -21.169 8.755 11.871 1.00 88.44 256 SER A N 1
ATOM 1889 C CA . SER A 1 256 ? -19.974 9.396 11.305 1.00 88.44 256 SER A CA 1
ATOM 1890 C C . SER A 1 256 ? -18.839 8.401 11.054 1.00 88.44 256 SER A C 1
ATOM 1892 O O . SER A 1 256 ? -18.144 8.513 10.048 1.00 88.44 256 SER A O 1
ATOM 1894 N N . PHE A 1 257 ? -18.684 7.403 11.924 1.00 90.44 257 PHE A N 1
ATOM 1895 C CA . PHE A 1 257 ? -17.551 6.483 11.901 1.00 90.44 257 PHE A CA 1
ATOM 1896 C C . PHE A 1 257 ? -17.807 5.204 11.091 1.00 90.44 257 PHE A C 1
ATOM 1898 O O . PHE A 1 257 ? -16.980 4.791 10.280 1.00 90.44 257 PHE A O 1
ATOM 1905 N N . LEU A 1 258 ? -18.955 4.546 11.288 1.00 91.31 258 LEU A N 1
ATOM 1906 C CA . LEU A 1 258 ? -19.227 3.238 10.679 1.00 91.31 258 LEU A CA 1
ATOM 1907 C C . LEU A 1 258 ? -19.690 3.360 9.230 1.00 91.31 258 LEU A C 1
ATOM 1909 O O . LEU A 1 258 ? -19.437 2.458 8.434 1.00 91.31 258 LEU A O 1
ATOM 1913 N N . ARG A 1 259 ? -20.368 4.453 8.857 1.00 91.38 259 ARG A N 1
ATOM 1914 C CA . ARG A 1 259 ? -20.889 4.618 7.493 1.00 91.38 259 ARG A CA 1
ATOM 1915 C C . ARG A 1 259 ? -19.771 4.623 6.436 1.00 91.38 259 ARG A C 1
ATOM 1917 O O . ARG A 1 259 ? -19.917 3.866 5.474 1.00 91.38 259 ARG A O 1
ATOM 1924 N N . PRO A 1 260 ? -18.654 5.359 6.604 1.00 89.31 260 PRO A N 1
ATOM 1925 C CA . PRO A 1 260 ? -17.520 5.277 5.680 1.00 89.31 260 PRO A CA 1
ATOM 1926 C C . PRO A 1 260 ? -16.915 3.869 5.601 1.00 89.31 260 PRO A C 1
ATOM 1928 O O . PRO A 1 260 ? -16.658 3.367 4.511 1.00 89.31 260 PRO A O 1
ATOM 1931 N N . LEU A 1 261 ? -16.771 3.172 6.736 1.00 90.06 261 LEU A N 1
ATOM 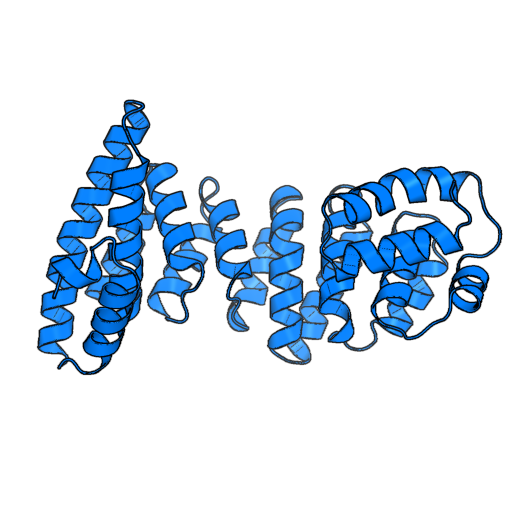1932 C CA . LEU A 1 261 ? -16.247 1.799 6.760 1.00 90.06 261 LEU A CA 1
ATOM 1933 C C . LEU A 1 261 ? -17.167 0.799 6.042 1.00 90.06 261 LEU A C 1
ATOM 1935 O O . LEU A 1 261 ? -16.680 -0.132 5.404 1.00 90.06 261 LEU A O 1
ATOM 1939 N N . ARG A 1 262 ? -18.489 0.993 6.104 1.00 91.19 262 ARG A N 1
ATOM 1940 C CA . ARG A 1 262 ? -19.478 0.166 5.392 1.00 91.19 262 ARG A CA 1
ATOM 1941 C C . ARG A 1 262 ? -19.496 0.434 3.885 1.00 91.19 262 ARG A 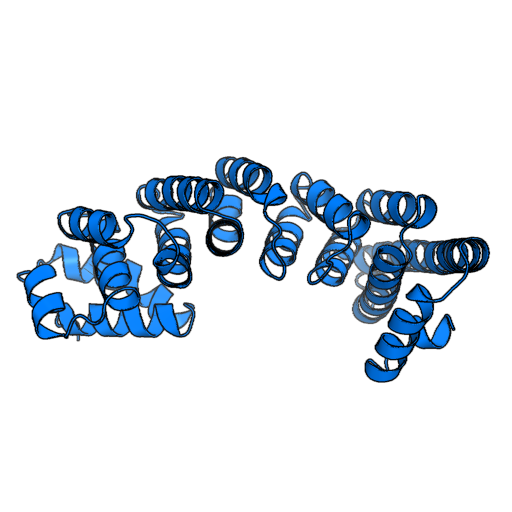C 1
ATOM 1943 O O . ARG A 1 262 ? -19.645 -0.508 3.110 1.00 91.19 262 ARG A O 1
ATOM 1950 N N . ALA A 1 263 ? -19.340 1.690 3.470 1.00 88.44 263 ALA A N 1
ATOM 1951 C CA . ALA A 1 263 ? -19.344 2.074 2.059 1.00 88.44 263 ALA A CA 1
ATOM 1952 C C . ALA A 1 263 ? -18.015 1.721 1.369 1.00 88.44 263 ALA A C 1
ATOM 1954 O O . ALA A 1 263 ? -17.986 0.954 0.404 1.00 88.44 263 ALA A O 1
ATOM 1955 N N . ASP A 1 264 ? -16.900 2.183 1.931 1.00 83.75 264 ASP A N 1
ATOM 1956 C CA . ASP A 1 264 ? -15.603 2.236 1.242 1.00 83.75 264 ASP A CA 1
ATOM 1957 C C . ASP A 1 264 ? -14.539 1.335 1.886 1.00 83.75 264 ASP A C 1
ATOM 1959 O O . ASP A 1 264 ? -13.469 1.100 1.315 1.00 83.75 264 ASP A O 1
ATOM 1963 N N . GLY A 1 265 ? -14.843 0.767 3.056 1.00 82.19 265 GLY A N 1
ATOM 1964 C CA . GLY A 1 265 ? -13.982 -0.203 3.721 1.00 82.19 265 GLY A CA 1
ATOM 1965 C C . GLY A 1 265 ? -13.819 -1.503 2.930 1.00 82.19 265 GLY A C 1
ATOM 1966 O O . GLY A 1 265 ? -14.518 -1.809 1.964 1.00 82.19 265 GLY A O 1
ATOM 1967 N N . GLY A 1 266 ? -12.851 -2.314 3.344 1.00 82.94 266 GLY A N 1
ATOM 1968 C CA . GLY A 1 266 ? -12.605 -3.626 2.739 1.00 82.94 266 GLY A CA 1
ATOM 1969 C C . GLY A 1 266 ? -13.643 -4.644 3.165 1.00 82.94 266 GLY A C 1
ATOM 1970 O O . GLY A 1 266 ? -14.342 -4.391 4.137 1.00 82.94 266 GLY A O 1
ATOM 1971 N N . PRO A 1 267 ? -13.690 -5.838 2.549 1.00 89.69 267 PRO A N 1
ATOM 1972 C CA . PRO A 1 267 ? -14.660 -6.872 2.920 1.00 89.69 267 PRO A CA 1
ATOM 1973 C C . PRO A 1 267 ? -14.723 -7.125 4.435 1.00 89.69 267 PRO A C 1
ATOM 1975 O O . PRO A 1 267 ? -15.794 -7.036 5.027 1.00 89.69 267 PRO A O 1
ATOM 1978 N N . LYS A 1 268 ? -13.559 -7.298 5.077 1.00 90.12 268 LYS A N 1
ATOM 1979 C CA . LYS A 1 268 ? -13.445 -7.487 6.532 1.00 90.12 268 LYS A CA 1
ATOM 1980 C C . LYS A 1 268 ? -13.888 -6.261 7.342 1.00 90.12 268 LYS A C 1
ATOM 1982 O O . LYS A 1 268 ? -14.543 -6.414 8.365 1.00 90.12 268 LYS A O 1
ATOM 1987 N N . ALA A 1 269 ? -13.557 -5.051 6.886 1.00 90.19 269 ALA A N 1
ATOM 1988 C CA . ALA A 1 269 ? -13.946 -3.818 7.570 1.00 90.19 269 ALA A CA 1
ATOM 1989 C C . ALA A 1 269 ? -15.441 -3.522 7.446 1.00 90.19 269 ALA A C 1
ATOM 1991 O O . ALA A 1 269 ? -16.070 -3.161 8.435 1.00 90.19 269 ALA A O 1
ATOM 1992 N N . ARG A 1 270 ? -16.024 -3.765 6.268 1.00 92.50 270 ARG A N 1
ATOM 1993 C CA . ARG A 1 270 ? -17.468 -3.688 6.038 1.00 92.50 270 ARG A CA 1
ATOM 1994 C C . ARG A 1 270 ? -18.208 -4.673 6.928 1.00 92.50 270 ARG A C 1
ATOM 1996 O O . ARG A 1 270 ? -19.132 -4.274 7.622 1.00 92.50 270 ARG A O 1
ATOM 2003 N N . GLU A 1 271 ? -17.781 -5.936 6.956 1.00 93.12 271 GLU A N 1
ATOM 2004 C CA . GLU A 1 271 ? -18.403 -6.958 7.803 1.00 93.12 271 GLU A CA 1
ATOM 2005 C C . GLU A 1 271 ? -18.331 -6.589 9.291 1.00 93.12 271 GLU A C 1
ATOM 2007 O O . GLU A 1 271 ? -19.339 -6.650 9.997 1.00 93.12 271 GLU A O 1
ATOM 2012 N N . ALA A 1 272 ? -17.161 -6.157 9.764 1.00 92.69 272 ALA A N 1
ATOM 2013 C CA . ALA A 1 272 ? -16.982 -5.714 11.139 1.00 92.69 272 ALA A CA 1
ATOM 2014 C C . ALA A 1 272 ? -17.868 -4.503 11.470 1.00 92.69 272 ALA A C 1
ATOM 2016 O O . ALA A 1 272 ? -18.556 -4.507 12.490 1.00 92.69 272 ALA A O 1
ATOM 2017 N N . ALA A 1 273 ? -17.917 -3.503 10.587 1.00 93.00 273 ALA A N 1
ATOM 2018 C CA . ALA A 1 273 ? -18.750 -2.321 10.762 1.00 93.00 273 ALA A CA 1
ATOM 2019 C C . ALA A 1 273 ? -20.251 -2.662 10.761 1.00 93.00 273 ALA A C 1
ATOM 2021 O O . ALA A 1 273 ? -20.993 -2.121 11.575 1.00 93.00 273 ALA A O 1
ATOM 2022 N N . GLU A 1 274 ? -20.702 -3.599 9.920 1.00 92.56 274 GLU A N 1
ATOM 2023 C CA . GLU A 1 274 ? -22.080 -4.116 9.920 1.00 92.56 274 GLU A CA 1
ATOM 2024 C C . GLU A 1 274 ? -22.422 -4.858 11.218 1.00 92.56 274 GLU A C 1
ATOM 2026 O O . GLU A 1 274 ? -23.496 -4.667 11.796 1.00 92.56 274 GLU A O 1
ATOM 2031 N N . ARG A 1 275 ? -21.508 -5.699 11.716 1.00 92.69 275 ARG A N 1
ATOM 2032 C CA . ARG A 1 275 ? -21.685 -6.395 13.000 1.00 92.69 275 ARG A CA 1
ATOM 2033 C C . ARG A 1 275 ? -21.786 -5.399 14.155 1.00 92.69 275 ARG A C 1
ATOM 2035 O O . ARG A 1 275 ? -22.687 -5.537 14.984 1.00 92.69 275 ARG A O 1
ATOM 2042 N N . THR A 1 276 ? -20.935 -4.374 14.169 1.00 91.81 276 THR A N 1
ATOM 2043 C CA . THR A 1 276 ? -20.984 -3.283 15.152 1.00 91.81 276 THR A CA 1
ATOM 2044 C C . THR A 1 276 ? -22.277 -2.471 15.039 1.00 91.81 276 THR A C 1
ATOM 2046 O O . THR A 1 276 ? -22.933 -2.238 16.051 1.00 91.81 276 THR A O 1
ATOM 2049 N N . TRP A 1 277 ? -22.709 -2.121 13.822 1.00 91.06 277 TRP A N 1
ATOM 2050 C CA . TRP A 1 277 ? -23.964 -1.400 13.558 1.00 91.06 277 TRP A CA 1
ATOM 2051 C C . TRP A 1 277 ? -25.173 -2.117 14.166 1.00 91.06 277 TRP A C 1
ATOM 2053 O O . TRP A 1 277 ? -25.967 -1.534 14.907 1.00 91.06 277 TRP A O 1
ATOM 2063 N N . ARG A 1 278 ? -25.270 -3.427 13.909 1.00 90.00 278 ARG A N 1
ATOM 2064 C CA . ARG A 1 278 ? -26.337 -4.282 14.448 1.00 90.00 278 ARG A CA 1
ATOM 2065 C C . ARG A 1 278 ? -26.251 -4.426 15.963 1.00 90.00 278 ARG A C 1
ATOM 2067 O O . ARG A 1 278 ? -27.287 -4.482 16.624 1.00 90.00 278 ARG A O 1
ATOM 2074 N N . ALA A 1 279 ? -25.045 -4.497 16.525 1.00 87.69 279 ALA A N 1
ATOM 2075 C CA . ALA A 1 279 ? -24.864 -4.559 17.971 1.00 87.69 279 ALA A CA 1
ATOM 2076 C C . ALA A 1 279 ? -25.341 -3.270 18.658 1.00 87.69 279 ALA A C 1
ATOM 2078 O O . ALA A 1 279 ? -25.999 -3.327 19.691 1.00 87.69 279 ALA A O 1
ATOM 2079 N N . LEU A 1 280 ? -25.127 -2.114 18.040 1.00 87.25 280 LEU A N 1
ATOM 2080 C CA . LEU A 1 280 ? -25.604 -0.834 18.561 1.00 87.25 280 LEU A CA 1
ATOM 2081 C C . LEU A 1 280 ? -27.121 -0.623 18.386 1.00 87.25 280 LEU A C 1
ATOM 2083 O O . LEU A 1 280 ? -27.654 0.371 18.874 1.00 87.25 280 LEU A O 1
ATOM 2087 N N . LYS A 1 281 ? -27.835 -1.560 17.739 1.00 84.62 281 LYS A N 1
ATOM 2088 C CA . LYS A 1 281 ? -29.261 -1.437 17.376 1.00 84.62 281 LYS A CA 1
ATOM 2089 C C . LYS A 1 281 ? -29.545 -0.170 16.560 1.00 84.62 281 LYS A C 1
ATOM 2091 O O . LYS A 1 281 ? -30.555 0.499 16.773 1.00 84.62 281 LYS A O 1
ATOM 2096 N N . MET A 1 282 ? -28.632 0.174 15.660 1.00 78.00 282 MET A N 1
ATOM 2097 C CA . MET A 1 282 ? -28.845 1.269 14.721 1.00 78.00 282 MET A CA 1
ATOM 2098 C C . MET A 1 282 ? -29.821 0.820 13.625 1.00 78.00 282 MET A C 1
ATOM 2100 O O . MET A 1 282 ? -29.736 -0.321 13.159 1.00 78.00 282 MET A O 1
ATOM 2104 N N . ALA A 1 283 ? -30.763 1.701 13.276 1.00 61.66 283 ALA A N 1
ATOM 2105 C CA . ALA A 1 283 ? -31.762 1.468 12.231 1.00 61.66 283 ALA A CA 1
ATOM 2106 C C . ALA A 1 283 ? -31.153 1.541 10.821 1.00 61.66 283 ALA A C 1
ATOM 2108 O O . ALA A 1 283 ? -30.078 2.168 10.656 1.00 61.66 283 ALA A O 1
#